Protein AF-A0A1C2AF29-F1 (afdb_monomer_lite)

Sequence (216 aa):
LGSLIGGKVSRSRSTFKSFAQPQQVFALALIVLSAKLSKADGQVSREELIAVKDKLKIPEHELDQVGKIFNKAKEESTGYEPYAKQIAQIYQGNINVLEEVINILFYIAEADGNISDQEFRMIQHVSQLFGLSDAQFNGIVEGRKSSDKLNPYVVLESKPDDNLTDIRKRYLKLSKEHHPDLLLSKGVPQEVIEESKKKMRAINSAWDQIQKLKSN

Structure (mmCIF, N/CA/C/O backbone):
data_AF-A0A1C2AF29-F1
#
_entry.id   AF-A0A1C2AF29-F1
#
loop_
_atom_site.group_PDB
_atom_site.id
_atom_site.type_symbol
_atom_site.label_atom_id
_atom_site.label_alt_id
_atom_site.label_comp_id
_atom_site.label_asym_id
_atom_site.label_entity_id
_atom_site.label_seq_id
_atom_site.pdbx_PDB_ins_code
_atom_site.Cartn_x
_atom_site.Cartn_y
_atom_site.Cartn_z
_atom_site.occupancy
_atom_site.B_iso_or_equiv
_atom_site.auth_seq_id
_atom_site.auth_comp_id
_atom_site.auth_asym_id
_atom_site.auth_atom_id
_atom_site.pdbx_PDB_model_num
ATOM 1 N N . LEU A 1 1 ? -34.492 -28.364 11.310 1.00 41.19 1 LEU A N 1
ATOM 2 C CA . LEU A 1 1 ? -33.020 -28.247 11.430 1.00 41.19 1 LEU A CA 1
ATOM 3 C C . LEU A 1 1 ? -32.492 -27.422 10.256 1.00 41.19 1 LEU A C 1
ATOM 5 O O . LEU A 1 1 ? -32.079 -27.985 9.255 1.00 41.19 1 LEU A O 1
ATOM 9 N N . GLY A 1 2 ? -32.593 -26.093 10.340 1.00 34.44 2 GLY A N 1
ATOM 10 C CA . GLY A 1 2 ? -32.225 -25.172 9.259 1.00 34.44 2 GLY A CA 1
ATOM 11 C C . GLY A 1 2 ? -31.458 -23.975 9.812 1.00 34.44 2 GLY A C 1
ATOM 12 O O . GLY A 1 2 ? -32.064 -23.044 10.320 1.00 34.44 2 GLY A O 1
ATOM 13 N N . SER A 1 3 ? -30.131 -24.103 9.770 1.00 37.50 3 SER A N 1
ATOM 14 C CA . SER A 1 3 ? -29.057 -23.101 9.862 1.00 37.50 3 SER A CA 1
ATOM 15 C C . SER A 1 3 ? -29.355 -21.714 10.466 1.00 37.50 3 SER A C 1
ATOM 17 O O . SER A 1 3 ? -29.934 -20.839 9.829 1.00 37.50 3 SER A O 1
ATOM 19 N N . LEU A 1 4 ? -28.788 -21.479 11.655 1.00 43.50 4 LEU A N 1
ATOM 20 C CA . LEU A 1 4 ? -28.610 -20.176 12.320 1.00 43.50 4 LEU A CA 1
ATOM 21 C C . LEU A 1 4 ? -27.264 -19.495 11.967 1.00 43.50 4 LEU A C 1
ATOM 23 O O . LEU A 1 4 ? -26.780 -18.631 12.699 1.00 43.50 4 LEU A O 1
ATOM 27 N N . ILE A 1 5 ? -26.626 -19.853 10.849 1.00 46.75 5 ILE A N 1
ATOM 28 C CA . ILE A 1 5 ? -25.291 -19.346 10.491 1.00 46.75 5 ILE A CA 1
ATOM 29 C C . ILE A 1 5 ? -25.425 -18.219 9.455 1.00 46.75 5 ILE A C 1
ATOM 31 O O . ILE A 1 5 ? -25.221 -18.419 8.265 1.00 46.75 5 ILE A O 1
ATOM 35 N N . GLY A 1 6 ? -25.805 -17.018 9.897 1.00 40.97 6 GLY A N 1
ATOM 36 C CA . GLY A 1 6 ? -25.896 -15.848 9.001 1.00 40.97 6 GLY A CA 1
ATOM 37 C C . GLY A 1 6 ? -25.777 -14.472 9.665 1.00 40.97 6 GLY A C 1
ATOM 38 O O . GLY A 1 6 ? -25.541 -13.475 8.987 1.00 40.97 6 GLY A O 1
ATOM 39 N N . GLY A 1 7 ? -25.886 -14.382 10.994 1.00 42.97 7 GLY A N 1
ATOM 40 C CA . GLY A 1 7 ? -26.063 -13.095 11.681 1.00 42.97 7 GLY A CA 1
ATOM 41 C C . GLY A 1 7 ? -24.838 -12.171 11.742 1.00 42.97 7 GLY A C 1
ATOM 42 O O . GLY A 1 7 ? -25.001 -10.973 11.960 1.00 42.97 7 GLY A O 1
ATOM 43 N N . LYS A 1 8 ? -23.612 -12.680 11.558 1.00 49.94 8 LYS A N 1
ATOM 44 C CA . LYS A 1 8 ? -22.392 -11.880 11.796 1.00 49.94 8 LYS A CA 1
ATOM 45 C C . LYS A 1 8 ? -21.901 -11.111 10.563 1.00 49.94 8 LYS A C 1
ATOM 47 O O . LYS A 1 8 ? -21.494 -9.962 10.697 1.00 49.94 8 LYS A O 1
ATOM 52 N N . VAL A 1 9 ? -22.025 -11.683 9.362 1.00 47.25 9 VAL A N 1
ATOM 53 C CA . VAL A 1 9 ? -21.575 -11.037 8.107 1.00 47.25 9 VAL A CA 1
ATOM 54 C C . VAL A 1 9 ? -22.487 -9.868 7.707 1.00 47.25 9 VAL A C 1
ATOM 56 O O . VAL A 1 9 ? -22.020 -8.852 7.199 1.00 47.25 9 VAL A O 1
ATOM 59 N N . SER A 1 10 ? -23.789 -9.947 7.999 1.00 52.75 10 SER A N 1
ATOM 60 C CA . SER A 1 10 ? -24.731 -8.859 7.689 1.00 52.75 10 SER A CA 1
ATOM 61 C C . SER A 1 10 ? -24.417 -7.557 8.433 1.00 52.75 10 SER A C 1
ATOM 63 O O . SER A 1 10 ? -24.688 -6.472 7.916 1.00 52.75 10 SER A O 1
ATOM 65 N N . ARG A 1 11 ? -23.809 -7.637 9.625 1.00 54.66 11 ARG A N 1
ATOM 66 C CA . ARG A 1 11 ? -23.520 -6.454 10.445 1.00 54.66 11 ARG A CA 1
ATOM 67 C C . ARG A 1 11 ? -22.352 -5.640 9.880 1.00 54.66 11 ARG A C 1
ATOM 69 O O . ARG A 1 11 ? -22.500 -4.423 9.775 1.00 54.66 11 ARG A O 1
ATOM 76 N N . SER A 1 12 ? -21.273 -6.290 9.418 1.00 55.97 12 SER A N 1
ATOM 77 C CA . SER A 1 12 ? -20.142 -5.610 8.751 1.00 55.97 12 SER A CA 1
ATOM 78 C C . SER A 1 12 ? -20.570 -4.957 7.434 1.00 55.97 12 SER A C 1
ATOM 80 O O . SER A 1 12 ? -20.161 -3.837 7.116 1.00 55.97 12 SER A O 1
ATOM 82 N N . ARG A 1 13 ? -21.480 -5.612 6.699 1.00 56.53 13 ARG A N 1
ATOM 83 C CA . ARG A 1 13 ? -22.064 -5.076 5.463 1.00 56.53 13 ARG A CA 1
ATOM 84 C C . ARG A 1 13 ? -22.889 -3.812 5.692 1.00 56.53 13 ARG A C 1
ATOM 86 O O . ARG A 1 13 ? -22.880 -2.929 4.839 1.00 56.53 13 ARG A O 1
ATOM 93 N N . SER A 1 14 ? -23.556 -3.698 6.843 1.00 57.69 14 SER A N 1
ATOM 94 C CA . SER A 1 14 ? -24.285 -2.478 7.214 1.00 57.69 14 SER A CA 1
ATOM 95 C C . SER A 1 14 ? -23.356 -1.318 7.589 1.00 57.69 14 SER A C 1
ATOM 97 O O . SER A 1 14 ? -23.652 -0.186 7.227 1.00 57.69 14 SER A O 1
ATOM 99 N N . THR A 1 15 ? -22.211 -1.593 8.233 1.00 61.06 15 THR A N 1
ATOM 100 C CA . THR A 1 15 ? -21.277 -0.549 8.688 1.00 61.06 15 THR A CA 1
ATOM 101 C C . THR A 1 15 ? -20.680 0.234 7.525 1.00 61.06 15 THR A C 1
ATOM 103 O O . THR A 1 15 ? -20.629 1.449 7.597 1.00 61.06 15 THR A O 1
ATOM 106 N N . PHE A 1 16 ? -20.293 -0.420 6.428 1.00 64.81 16 PHE A N 1
ATOM 107 C CA . PHE A 1 16 ? -19.776 0.294 5.252 1.00 64.81 16 PHE A CA 1
ATOM 108 C C . PHE A 1 16 ? -20.876 0.968 4.413 1.00 64.81 16 PHE A C 1
ATOM 110 O O . PHE A 1 16 ? -20.589 1.928 3.710 1.00 64.81 16 PHE A O 1
ATOM 117 N N . LYS A 1 17 ? -22.137 0.511 4.494 1.00 59.59 17 LYS A N 1
ATOM 118 C CA . LYS A 1 17 ? -23.265 1.101 3.746 1.00 59.59 17 LYS A CA 1
ATOM 119 C C . LYS A 1 17 ? -23.678 2.492 4.237 1.00 59.59 17 LYS A C 1
ATOM 121 O O . LYS A 1 17 ? -24.313 3.211 3.476 1.00 59.59 17 LYS A O 1
ATOM 126 N N . SER A 1 18 ? -23.364 2.862 5.481 1.00 58.31 18 SER A N 1
ATOM 127 C CA . SER A 1 18 ? -23.663 4.204 6.004 1.00 58.31 18 SER A CA 1
ATOM 128 C C . SER A 1 18 ? -22.686 5.277 5.520 1.00 58.31 18 SER A C 1
ATOM 130 O O . SER A 1 18 ? -22.958 6.459 5.704 1.00 58.31 18 SER A O 1
ATOM 132 N N . PHE A 1 19 ? -21.558 4.888 4.919 1.00 61.69 19 PHE A N 1
ATOM 133 C CA . PHE A 1 19 ? -20.578 5.823 4.376 1.00 61.69 19 PHE A CA 1
ATOM 134 C C . PHE A 1 19 ? -20.913 6.118 2.917 1.00 61.69 19 PHE A C 1
ATOM 136 O O . PHE A 1 19 ? -20.899 5.227 2.071 1.00 61.69 19 PHE A O 1
ATOM 143 N N . ALA A 1 20 ? -21.247 7.376 2.636 1.00 63.25 20 ALA A N 1
ATOM 144 C CA . ALA A 1 20 ? -21.641 7.815 1.300 1.00 63.25 20 ALA A CA 1
ATOM 145 C C . ALA A 1 20 ? -20.438 8.202 0.422 1.00 63.25 20 ALA A C 1
ATOM 147 O O . ALA A 1 20 ? -20.569 8.229 -0.799 1.00 63.25 20 ALA A O 1
ATOM 148 N N . GLN A 1 21 ? -19.280 8.502 1.029 1.00 79.50 21 GLN A N 1
ATOM 149 C CA . GLN A 1 21 ? -18.101 9.010 0.324 1.00 79.50 21 GLN A CA 1
ATOM 150 C C . GLN A 1 21 ? -16.978 7.959 0.236 1.00 79.50 21 GLN A C 1
ATOM 152 O O . GLN A 1 21 ? -16.637 7.355 1.259 1.00 79.50 21 GLN A O 1
ATOM 157 N N . PRO A 1 22 ? -16.342 7.771 -0.939 1.00 80.56 22 PRO A N 1
ATOM 158 C CA . PRO A 1 22 ? -15.224 6.839 -1.124 1.00 80.56 22 PRO A CA 1
ATOM 159 C C . PRO A 1 22 ? -14.077 7.019 -0.119 1.00 80.56 22 PRO A C 1
ATOM 161 O O . PRO A 1 22 ? -13.585 6.034 0.426 1.00 80.56 22 PRO A O 1
ATOM 164 N N . GLN A 1 23 ? -13.710 8.264 0.211 1.00 81.12 23 GLN A N 1
ATOM 165 C CA . GLN A 1 23 ? -12.642 8.553 1.178 1.00 81.12 23 GLN A CA 1
ATOM 166 C C . GLN A 1 23 ? -12.959 8.007 2.574 1.00 81.12 23 GLN A C 1
ATOM 168 O O . GLN A 1 23 ? -12.082 7.471 3.249 1.00 81.12 23 GLN A O 1
ATOM 173 N N . GLN A 1 24 ? -14.222 8.086 3.000 1.00 80.62 24 GLN A N 1
ATOM 174 C CA . GLN A 1 24 ? -14.635 7.568 4.304 1.00 80.62 24 GLN A CA 1
ATOM 175 C C . GLN A 1 24 ? -14.605 6.037 4.334 1.00 80.62 24 GLN A C 1
ATOM 177 O O . GLN A 1 24 ? -14.220 5.440 5.337 1.00 80.62 24 GLN A O 1
ATOM 182 N N . VAL A 1 25 ? -14.968 5.392 3.221 1.00 82.38 25 VAL A N 1
ATOM 183 C CA . VAL A 1 25 ? -14.871 3.934 3.084 1.00 82.38 25 VAL A CA 1
ATOM 184 C C . VAL A 1 25 ? -13.413 3.479 3.128 1.00 82.38 25 VAL A C 1
ATOM 186 O O . VAL A 1 25 ? -13.108 2.481 3.780 1.00 82.38 25 VAL A O 1
ATOM 189 N N . PHE A 1 26 ? -12.508 4.215 2.480 1.00 86.19 26 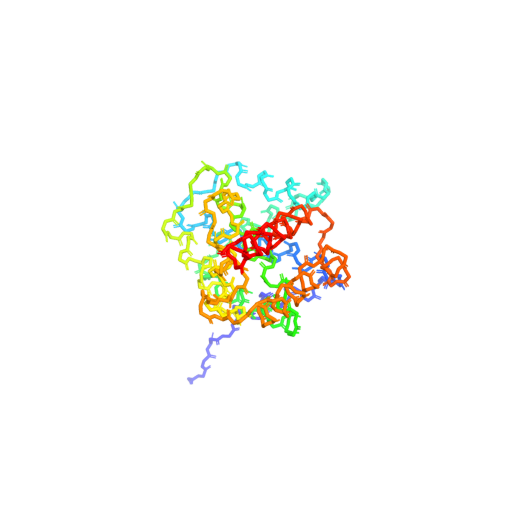PHE A N 1
ATOM 190 C CA . PHE A 1 26 ? -11.068 3.965 2.542 1.00 86.19 26 PHE A CA 1
ATOM 191 C C . PHE A 1 26 ? -10.525 4.112 3.969 1.00 86.19 26 PHE A C 1
ATOM 193 O O . PHE A 1 26 ? -9.873 3.202 4.481 1.00 86.19 26 PHE A O 1
ATOM 200 N N . ALA A 1 27 ? -10.840 5.222 4.641 1.00 83.19 27 ALA A N 1
ATOM 201 C CA . ALA A 1 27 ? -10.419 5.460 6.019 1.00 83.19 27 ALA A CA 1
ATOM 202 C C . ALA A 1 27 ? -10.938 4.363 6.960 1.00 83.19 27 ALA A C 1
ATOM 204 O O . ALA A 1 27 ? -10.173 3.804 7.744 1.00 83.19 27 ALA A O 1
ATOM 205 N N . LEU A 1 28 ? -12.214 3.978 6.835 1.00 82.94 28 LEU A N 1
ATOM 206 C CA . LEU A 1 28 ? -12.790 2.889 7.620 1.00 82.94 28 LEU A CA 1
ATOM 207 C C . LEU A 1 28 ? -12.092 1.549 7.347 1.00 82.94 28 LEU A C 1
ATOM 209 O O . LEU A 1 28 ? -11.824 0.799 8.287 1.00 82.94 28 LEU A O 1
ATOM 213 N N . ALA A 1 29 ? -11.809 1.241 6.078 1.00 86.38 29 ALA A N 1
ATOM 214 C CA . ALA A 1 29 ? -11.088 0.034 5.690 1.00 86.38 29 ALA A CA 1
ATOM 215 C C . ALA A 1 29 ? -9.734 -0.049 6.405 1.00 86.38 29 ALA A C 1
ATOM 217 O O . ALA A 1 29 ? -9.414 -1.081 6.996 1.00 86.38 29 ALA A O 1
ATOM 218 N N . LEU A 1 30 ? -8.992 1.060 6.423 1.00 87.38 30 LEU A N 1
ATOM 219 C CA . LEU A 1 30 ? -7.719 1.154 7.126 1.00 87.38 30 LEU A CA 1
ATOM 220 C C . LEU A 1 30 ? -7.868 1.028 8.634 1.00 87.38 30 LEU A C 1
ATOM 222 O O . LEU A 1 30 ? -7.154 0.227 9.227 1.00 87.38 30 LEU A O 1
ATOM 226 N N . ILE A 1 31 ? -8.806 1.744 9.255 1.00 84.19 31 ILE A N 1
ATOM 227 C CA . ILE A 1 31 ? -9.054 1.662 10.702 1.00 84.19 31 ILE A CA 1
ATOM 228 C C . ILE A 1 31 ? -9.317 0.210 11.117 1.00 84.19 31 ILE A C 1
ATOM 230 O O . ILE A 1 31 ? -8.707 -0.288 12.061 1.00 84.19 31 ILE A O 1
ATOM 234 N N . VAL A 1 32 ? -10.200 -0.488 10.398 1.00 87.38 32 VAL A N 1
ATOM 235 C CA . VAL A 1 32 ? -10.585 -1.864 10.734 1.00 87.38 32 VAL A CA 1
ATOM 236 C C . VAL A 1 32 ? -9.436 -2.843 10.510 1.00 87.38 32 VAL A C 1
ATOM 238 O O . VAL A 1 32 ? -9.175 -3.670 11.382 1.00 87.38 32 VAL A O 1
ATOM 241 N N . LEU A 1 33 ? -8.749 -2.778 9.367 1.00 90.75 33 LEU A N 1
ATOM 242 C CA . LEU A 1 33 ? -7.647 -3.699 9.080 1.00 90.75 33 LEU A CA 1
ATOM 243 C C . LEU A 1 33 ? -6.442 -3.449 9.992 1.00 90.75 33 LEU A C 1
ATOM 245 O O . LEU A 1 33 ? -5.856 -4.416 10.467 1.00 90.75 33 LEU A O 1
ATOM 249 N N . SER A 1 34 ? -6.145 -2.193 10.330 1.00 85.81 34 SER A N 1
ATOM 25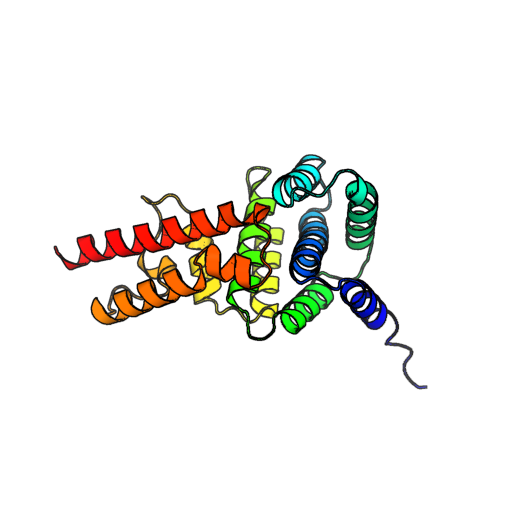0 C CA . SER A 1 34 ? -5.076 -1.839 11.278 1.00 85.81 34 SER A CA 1
ATOM 251 C C . SER A 1 34 ? -5.406 -2.293 12.704 1.00 85.81 34 SER A C 1
ATOM 253 O O . SER A 1 34 ? -4.544 -2.808 13.411 1.00 85.81 34 SER A O 1
ATOM 255 N N . ALA A 1 35 ? -6.675 -2.201 13.121 1.00 84.19 35 ALA A N 1
ATOM 256 C CA . ALA A 1 35 ? -7.123 -2.749 14.406 1.00 84.19 35 ALA A CA 1
ATOM 257 C C . ALA A 1 35 ? -6.978 -4.276 14.485 1.00 84.19 35 ALA A C 1
ATOM 259 O O . ALA A 1 35 ? -6.732 -4.835 15.552 1.00 84.19 35 ALA A O 1
ATOM 260 N N . LYS A 1 36 ? -7.164 -4.972 13.359 1.00 87.19 36 LYS A N 1
ATOM 261 C CA . LYS A 1 36 ? -6.954 -6.421 13.288 1.00 87.19 36 LYS A CA 1
ATOM 262 C C . LYS A 1 36 ? -5.471 -6.784 13.230 1.00 87.19 36 LYS A C 1
ATOM 264 O O . LYS A 1 36 ? -5.101 -7.782 13.839 1.00 87.19 36 LYS A O 1
ATOM 269 N N . LEU A 1 37 ? -4.660 -5.974 12.549 1.00 85.25 37 LEU A N 1
ATOM 270 C CA . LEU A 1 37 ? -3.211 -6.138 12.433 1.00 85.25 37 LEU A CA 1
ATOM 271 C C . LEU A 1 37 ? -2.548 -6.050 13.808 1.00 85.25 37 LEU A C 1
ATOM 273 O O . LEU A 1 37 ? -1.969 -7.024 14.266 1.00 85.25 37 LEU A O 1
ATOM 277 N N . SER A 1 38 ? -2.827 -4.975 14.540 1.00 76.56 38 SER A N 1
ATOM 278 C CA . SER A 1 38 ? -2.35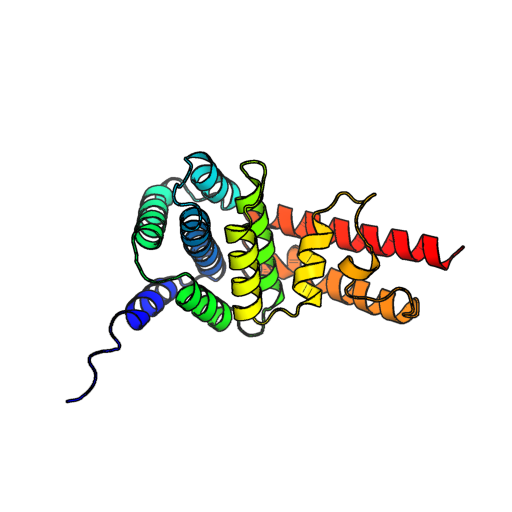6 -4.760 15.917 1.00 76.56 38 SER A CA 1
ATOM 279 C C . SER A 1 38 ? -2.887 -5.774 16.949 1.00 76.56 38 SER A C 1
ATOM 281 O O . SER A 1 38 ? -2.370 -5.899 18.057 1.00 76.56 38 SER A O 1
ATOM 283 N N . LYS A 1 39 ? -3.936 -6.548 16.627 1.00 74.81 39 LYS A N 1
ATOM 284 C CA . LYS A 1 39 ? -4.362 -7.684 17.465 1.00 74.81 39 LYS A CA 1
ATOM 285 C C . LYS A 1 39 ? -3.483 -8.918 17.256 1.00 74.81 39 LYS A C 1
ATOM 287 O O . LYS A 1 39 ? -3.400 -9.725 18.181 1.00 74.81 39 LYS A O 1
ATOM 292 N N . ALA A 1 40 ? -2.874 -9.092 16.081 1.00 68.06 40 ALA A N 1
ATOM 293 C CA . ALA A 1 40 ? -2.092 -10.284 15.750 1.00 68.06 40 ALA A CA 1
ATOM 294 C C . ALA A 1 40 ? -0.954 -10.528 16.758 1.00 68.06 40 ALA A C 1
ATOM 296 O O . ALA A 1 40 ? -0.698 -11.677 17.109 1.00 68.06 40 ALA A O 1
ATOM 297 N N . ASP A 1 41 ? -0.387 -9.456 17.316 1.00 62.41 41 ASP A N 1
ATOM 298 C CA . ASP A 1 41 ? 0.695 -9.520 18.306 1.00 62.41 41 ASP A CA 1
ATOM 299 C C . ASP A 1 41 ? 0.231 -9.334 19.766 1.00 62.41 41 ASP A C 1
ATOM 301 O O . ASP A 1 41 ? 1.020 -9.390 20.707 1.00 62.41 41 ASP A O 1
ATOM 305 N N . GLY A 1 42 ? -1.083 -9.211 19.993 1.00 56.25 42 GLY A N 1
ATOM 306 C CA . GLY A 1 42 ? -1.702 -9.319 21.318 1.00 56.25 42 GLY A CA 1
ATOM 307 C C . GLY A 1 42 ? -1.755 -8.036 22.157 1.00 56.25 42 GLY A C 1
ATOM 308 O O . GLY A 1 42 ? -2.450 -8.027 23.177 1.00 56.25 42 GLY A O 1
ATOM 309 N N . GLN A 1 43 ? -1.122 -6.936 21.740 1.00 52.53 43 GLN A N 1
ATOM 310 C CA . GLN A 1 43 ? -1.241 -5.619 22.381 1.00 52.53 43 GLN A CA 1
ATOM 311 C C . GLN A 1 43 ? -1.324 -4.513 21.325 1.00 52.53 43 GLN A C 1
ATOM 313 O O . GLN A 1 43 ? -0.628 -4.565 20.330 1.00 52.53 43 GLN A O 1
ATOM 318 N N . VAL A 1 44 ? -2.182 -3.515 21.568 1.00 55.06 44 VAL A N 1
ATOM 319 C CA . VAL A 1 44 ? -2.192 -2.280 20.764 1.00 55.06 44 VAL A CA 1
ATOM 320 C C . VAL A 1 44 ? -1.406 -1.266 21.561 1.00 55.06 44 VAL A C 1
ATOM 322 O O . VAL A 1 44 ? -1.804 -0.951 22.688 1.00 55.06 44 VAL A O 1
ATOM 325 N N . SER A 1 45 ? -0.323 -0.778 20.984 1.00 60.28 45 SER A N 1
ATOM 326 C CA . SER A 1 45 ? 0.416 0.351 21.522 1.00 60.28 45 SER A CA 1
ATOM 327 C C . SER A 1 45 ? -0.382 1.643 21.308 1.00 60.28 45 SER A C 1
ATOM 329 O O . SER A 1 45 ? -1.206 1.774 20.394 1.00 60.28 45 SER A O 1
ATOM 331 N N . ARG A 1 46 ? -0.169 2.637 22.170 1.00 64.69 46 ARG A N 1
ATOM 332 C CA . ARG A 1 46 ? -0.782 3.962 21.987 1.00 64.69 46 ARG A CA 1
ATOM 333 C C . ARG A 1 46 ? -0.262 4.610 20.696 1.00 64.69 46 ARG A C 1
ATOM 335 O O . ARG A 1 46 ? -0.967 5.394 20.065 1.00 64.69 46 ARG A O 1
ATOM 342 N N . GLU A 1 47 ? 0.953 4.245 20.321 1.00 66.50 47 GLU A N 1
ATOM 343 C CA . GLU A 1 47 ? 1.742 4.704 19.194 1.00 66.50 47 GLU A CA 1
ATOM 344 C C . GLU A 1 47 ? 1.123 4.282 17.853 1.00 66.50 47 GLU A C 1
ATOM 346 O O . GLU A 1 47 ? 0.970 5.133 16.981 1.00 66.50 47 GLU A O 1
ATOM 351 N N . GLU A 1 48 ? 0.650 3.040 17.704 1.00 66.25 48 GLU A N 1
ATOM 352 C CA . GLU A 1 48 ? -0.060 2.587 16.492 1.00 66.25 48 GLU A CA 1
ATOM 353 C C . GLU A 1 48 ? -1.386 3.329 16.290 1.00 66.25 48 GLU A C 1
ATOM 355 O O . GLU A 1 48 ? -1.733 3.724 15.175 1.00 66.25 48 GLU A O 1
ATOM 360 N N . LEU A 1 49 ? -2.134 3.566 17.373 1.00 67.94 49 LEU A N 1
ATOM 361 C CA . LEU A 1 49 ? -3.390 4.313 17.303 1.00 67.94 49 LEU A CA 1
ATOM 362 C C . LEU A 1 49 ? -3.142 5.782 16.933 1.00 67.94 49 LEU A C 1
ATOM 364 O O . LEU A 1 49 ? -3.892 6.358 16.142 1.00 67.94 49 LEU A O 1
ATOM 368 N N . ILE A 1 50 ? -2.074 6.379 17.470 1.00 69.81 50 ILE A N 1
ATOM 369 C CA . ILE A 1 50 ? -1.619 7.716 17.079 1.00 69.81 50 ILE A CA 1
ATOM 370 C C . ILE A 1 50 ? -1.172 7.717 15.613 1.00 69.81 50 ILE A C 1
ATOM 372 O O . ILE A 1 50 ? -1.573 8.616 14.884 1.00 69.81 50 ILE A O 1
ATOM 376 N N . ALA A 1 51 ? -0.447 6.701 15.144 1.00 71.00 51 ALA A N 1
ATOM 377 C CA . ALA A 1 51 ? -0.017 6.596 13.752 1.00 71.00 51 ALA A CA 1
ATOM 378 C C . ALA A 1 51 ? -1.211 6.517 12.789 1.00 71.00 51 ALA A C 1
ATOM 380 O O . ALA A 1 51 ? -1.254 7.255 11.804 1.00 71.00 51 ALA A O 1
ATOM 381 N N . VAL A 1 52 ? -2.224 5.697 13.097 1.00 72.56 52 VAL A N 1
ATOM 382 C CA . VAL A 1 52 ? -3.477 5.632 12.322 1.00 72.56 52 VAL A CA 1
ATOM 383 C C . VAL A 1 52 ? -4.176 6.993 12.318 1.00 72.56 52 VAL A C 1
ATOM 385 O O . VAL A 1 52 ? -4.589 7.472 11.260 1.00 72.56 52 VAL A O 1
ATOM 388 N N . LYS A 1 53 ? -4.284 7.638 13.485 1.00 73.19 53 LYS A N 1
ATOM 389 C CA . LYS A 1 53 ? -4.933 8.944 13.647 1.00 73.19 53 LYS A CA 1
ATOM 390 C C . LYS A 1 53 ? -4.229 10.043 12.849 1.00 73.19 53 LYS A C 1
ATOM 392 O O . LYS A 1 53 ? -4.879 10.765 12.094 1.00 73.19 53 LYS A O 1
ATOM 397 N N . ASP A 1 54 ? -2.919 10.165 13.022 1.00 72.00 54 ASP A N 1
ATOM 398 C CA . ASP A 1 54 ? -2.098 11.216 12.425 1.00 72.00 54 ASP A CA 1
ATOM 399 C C . ASP A 1 54 ? -2.007 11.028 10.909 1.00 72.00 54 ASP A C 1
ATOM 401 O O . ASP A 1 54 ? -2.088 11.999 10.153 1.00 72.00 54 ASP A O 1
ATOM 405 N N . LYS A 1 55 ? -1.921 9.775 10.442 1.00 72.06 55 LYS A N 1
ATOM 406 C CA . LYS A 1 55 ? -1.828 9.468 9.013 1.00 72.06 55 LYS A CA 1
ATOM 407 C C . LYS A 1 55 ? -3.147 9.645 8.272 1.00 72.06 55 LYS A C 1
ATOM 409 O O . LYS A 1 55 ? -3.124 10.040 7.114 1.00 72.06 55 LYS A O 1
ATOM 414 N N . LEU A 1 56 ? -4.282 9.381 8.918 1.00 68.94 56 LEU A N 1
ATOM 415 C CA . LEU A 1 56 ? -5.607 9.622 8.339 1.00 68.94 56 LEU A CA 1
ATOM 416 C C . LEU A 1 56 ? -6.114 11.056 8.572 1.00 68.94 56 LEU A C 1
ATOM 418 O O . LEU A 1 56 ? -7.205 11.373 8.109 1.00 68.94 56 LEU A O 1
ATOM 422 N N . LYS A 1 57 ? -5.352 11.894 9.300 1.00 73.06 57 LYS A N 1
ATOM 423 C CA . LYS A 1 57 ? -5.763 13.203 9.855 1.00 73.06 57 LYS A CA 1
ATOM 424 C C . LYS A 1 57 ? -7.230 13.225 10.268 1.00 73.06 57 LYS A C 1
ATOM 426 O O . LYS A 1 57 ? -8.008 14.080 9.845 1.00 73.06 57 LYS A O 1
ATOM 431 N N . ILE A 1 58 ? -7.596 12.248 11.087 1.00 70.88 58 ILE A N 1
ATOM 432 C CA . ILE A 1 58 ? -8.972 12.071 11.539 1.00 70.88 58 ILE A CA 1
ATOM 433 C C . ILE A 1 58 ? -9.385 13.345 12.284 1.00 70.88 58 ILE A C 1
ATOM 435 O O . ILE A 1 58 ? -8.694 13.720 13.238 1.00 70.88 58 ILE A O 1
ATOM 439 N N . PRO A 1 59 ? -10.466 14.029 11.867 1.00 70.31 59 PRO A N 1
ATOM 440 C CA . PRO A 1 59 ? -10.926 15.230 12.547 1.00 70.31 59 PRO A CA 1
ATOM 441 C C . PRO A 1 59 ? -11.168 14.960 14.034 1.00 70.31 59 PRO A C 1
ATOM 443 O O . PRO A 1 59 ? -11.681 13.899 14.389 1.00 70.31 59 PRO A O 1
ATOM 446 N N . GLU A 1 60 ? -10.865 15.926 14.908 1.00 72.81 60 GLU A N 1
ATOM 447 C CA . GLU A 1 60 ? -10.988 15.729 16.363 1.00 72.81 60 GLU A CA 1
ATOM 448 C C . GLU A 1 60 ? -12.385 15.252 16.788 1.00 72.81 60 GLU A C 1
ATOM 450 O O . GLU A 1 60 ? -12.517 14.394 17.658 1.00 72.81 60 GLU A O 1
ATOM 455 N N . HIS A 1 61 ? -13.429 15.741 16.115 1.00 75.31 61 HIS A N 1
ATOM 456 C CA . HIS A 1 61 ? -14.815 15.362 16.385 1.00 75.31 61 HIS A CA 1
ATOM 457 C C . HIS A 1 61 ? -15.168 13.919 15.973 1.00 75.31 61 HIS A C 1
ATOM 459 O O . HIS A 1 61 ? -16.171 13.385 16.442 1.00 75.31 61 HIS A O 1
ATOM 465 N N . GLU A 1 62 ? -14.366 13.271 15.121 1.00 71.06 62 GLU A N 1
ATOM 466 C CA . GLU A 1 62 ? -14.557 11.874 14.706 1.00 71.06 62 GLU A CA 1
ATOM 467 C C . GLU A 1 62 ? -13.746 10.883 15.558 1.00 71.06 62 GLU A C 1
ATOM 469 O O . GLU A 1 62 ? -13.999 9.676 15.502 1.00 71.06 62 GLU A O 1
ATOM 474 N N . LEU A 1 63 ? -12.804 11.363 16.382 1.00 69.50 63 LEU A N 1
ATOM 475 C CA . LEU A 1 63 ? -11.882 10.514 17.149 1.00 69.50 63 LEU A CA 1
ATOM 476 C C . LEU A 1 63 ? -12.602 9.511 18.050 1.00 69.50 63 LEU A C 1
ATOM 478 O O . LEU A 1 63 ? -12.242 8.334 18.067 1.00 69.50 63 LEU A O 1
ATOM 482 N N . ASP A 1 64 ? -13.654 9.943 18.741 1.00 73.38 64 ASP A N 1
ATOM 483 C CA . ASP A 1 64 ? -14.454 9.070 19.603 1.00 73.38 64 ASP A CA 1
ATOM 484 C C . ASP A 1 64 ? -15.132 7.945 18.814 1.00 73.38 64 ASP A C 1
ATOM 486 O O . ASP A 1 64 ? -15.217 6.802 19.273 1.00 73.38 64 ASP A O 1
ATOM 490 N N . GLN A 1 65 ? -15.633 8.253 17.616 1.00 73.12 65 GLN A N 1
ATOM 491 C CA . GLN A 1 65 ? -16.280 7.270 16.755 1.00 73.12 65 GLN A CA 1
ATOM 492 C C . GLN A 1 65 ? -15.258 6.279 16.198 1.00 73.12 65 GLN A C 1
ATOM 494 O O . GLN A 1 65 ? -15.495 5.068 16.238 1.00 73.12 65 GLN A O 1
ATOM 499 N N . VAL A 1 66 ? -14.116 6.771 15.719 1.00 73.00 66 VAL A N 1
ATOM 500 C CA . VAL A 1 66 ? -13.036 5.922 15.213 1.00 73.00 66 VAL A CA 1
ATOM 501 C C . VAL A 1 66 ? -12.479 5.031 16.315 1.00 73.00 66 VAL A C 1
ATOM 503 O O . VAL A 1 66 ? -12.356 3.827 16.101 1.00 73.00 66 VAL A O 1
ATOM 506 N N . GLY A 1 67 ? -12.236 5.574 17.509 1.00 71.94 67 GLY A N 1
ATOM 507 C CA . GLY A 1 67 ? -11.786 4.804 18.667 1.00 71.94 67 GLY A CA 1
ATOM 508 C C . GLY A 1 67 ? -12.757 3.677 19.022 1.00 71.94 67 GLY A C 1
ATOM 509 O O . GLY A 1 67 ? -12.339 2.540 19.238 1.00 71.94 67 GLY A O 1
ATOM 510 N N . LYS A 1 68 ? -14.072 3.939 18.986 1.00 77.94 68 LYS A N 1
ATOM 511 C CA . LYS A 1 68 ? -15.102 2.903 19.187 1.00 77.94 68 LYS A CA 1
ATOM 512 C C . LYS A 1 68 ? -15.062 1.821 18.106 1.00 77.94 68 LYS A C 1
ATOM 514 O O . LYS A 1 68 ? -15.169 0.641 18.436 1.00 77.94 68 LYS A O 1
ATOM 519 N N . ILE A 1 69 ? -14.922 2.196 16.832 1.00 78.12 69 ILE A N 1
ATOM 520 C CA . ILE A 1 69 ? -14.833 1.240 15.715 1.00 78.12 69 ILE A CA 1
ATOM 521 C C . ILE A 1 69 ? -13.574 0.381 15.845 1.00 78.12 69 ILE A C 1
ATOM 523 O O . ILE A 1 69 ? -13.655 -0.839 15.714 1.00 78.12 69 ILE A O 1
ATOM 527 N N . PHE A 1 70 ? -12.439 1.012 16.137 1.00 76.81 70 PHE A N 1
ATOM 528 C CA . PHE A 1 70 ? -11.147 0.362 16.300 1.00 76.81 70 PHE A CA 1
ATOM 529 C C . PHE A 1 70 ? -11.174 -0.640 17.461 1.00 76.81 70 PHE A C 1
ATOM 531 O O . PHE A 1 70 ? -10.896 -1.823 17.264 1.00 76.81 70 PHE A O 1
ATOM 538 N N . ASN A 1 71 ? -11.607 -0.207 18.651 1.00 77.31 71 ASN A N 1
ATOM 539 C CA . ASN A 1 71 ? -11.704 -1.071 19.833 1.00 77.31 71 ASN A CA 1
ATOM 540 C C . ASN A 1 71 ? -12.662 -2.239 19.601 1.00 77.31 71 ASN A C 1
ATOM 542 O O . ASN A 1 71 ? -12.329 -3.387 19.886 1.00 77.31 71 ASN A O 1
ATOM 546 N N . LYS A 1 72 ? -13.819 -1.976 18.990 1.00 80.81 72 LYS A N 1
ATOM 547 C CA . LYS A 1 72 ? -14.768 -3.031 18.640 1.00 80.81 72 LYS A CA 1
ATOM 548 C C . LYS A 1 72 ? -14.163 -4.032 17.654 1.00 80.81 72 LYS A C 1
ATOM 550 O O . LYS A 1 72 ? -14.288 -5.238 17.855 1.00 80.81 72 LYS A O 1
ATOM 555 N N . ALA A 1 73 ? -13.488 -3.556 16.608 1.00 80.88 73 ALA A N 1
ATOM 556 C CA . ALA A 1 73 ? -12.801 -4.426 15.660 1.00 80.88 73 ALA A CA 1
ATOM 557 C C . ALA A 1 73 ? -11.729 -5.275 16.363 1.00 80.88 73 ALA A C 1
ATOM 559 O O . ALA A 1 73 ? -11.623 -6.467 16.082 1.00 80.88 73 ALA A O 1
ATOM 560 N N . LYS A 1 74 ? -10.996 -4.719 17.327 1.00 77.31 74 LYS A N 1
ATOM 561 C CA . LYS A 1 74 ? -10.033 -5.470 18.139 1.00 77.31 74 LYS A CA 1
ATOM 562 C C . LYS A 1 74 ? -10.707 -6.535 19.014 1.00 77.31 74 LYS A C 1
ATOM 564 O O . LYS A 1 74 ? -10.246 -7.670 19.068 1.00 77.31 74 LYS A O 1
ATOM 569 N N . GLU A 1 75 ? -11.801 -6.218 19.693 1.00 77.81 75 GLU A N 1
ATOM 570 C CA . GLU A 1 75 ? -12.469 -7.147 20.618 1.00 77.81 75 GLU A CA 1
ATOM 571 C C . GLU A 1 75 ? -13.198 -8.288 19.899 1.00 77.81 75 GLU A C 1
ATOM 573 O O . GLU A 1 75 ? -13.289 -9.404 20.416 1.00 77.81 75 GLU A O 1
ATOM 578 N N . GLU A 1 76 ? -13.671 -8.052 18.675 1.00 79.94 76 GLU A N 1
ATOM 579 C CA . GLU A 1 76 ? -14.370 -9.071 17.904 1.00 79.94 76 GLU A CA 1
ATOM 580 C C . GLU A 1 76 ? -13.490 -10.307 17.634 1.00 79.94 76 GLU A C 1
ATOM 582 O O . GLU A 1 76 ? -12.338 -10.215 17.197 1.00 79.94 76 GLU A O 1
ATOM 587 N N . SER A 1 77 ? -14.068 -11.493 17.860 1.00 77.12 77 SER A N 1
ATOM 588 C CA . SER A 1 77 ? -13.443 -12.786 17.546 1.00 77.12 77 SER A CA 1
ATOM 589 C C . SER A 1 77 ? -13.429 -13.104 16.053 1.00 77.12 77 SER A C 1
ATOM 591 O O . SER A 1 77 ? -12.701 -13.991 15.620 1.00 77.12 77 SER A O 1
ATOM 593 N N . THR A 1 78 ? -14.223 -12.382 15.260 1.00 79.88 78 THR A N 1
ATOM 594 C CA . THR A 1 78 ? -14.155 -12.418 13.799 1.00 79.88 78 THR A CA 1
ATOM 595 C C . THR A 1 78 ? -12.736 -12.051 13.354 1.00 79.88 78 THR A C 1
ATOM 597 O O . THR A 1 78 ? -12.192 -11.061 13.840 1.00 79.88 78 THR A O 1
ATOM 600 N N . GLY A 1 79 ? -12.140 -12.808 12.434 1.00 85.44 79 GLY A N 1
ATOM 601 C CA . GLY A 1 79 ? -10.844 -12.460 11.842 1.00 85.44 79 GLY A CA 1
ATOM 602 C C . GLY A 1 79 ? -10.906 -11.214 10.944 1.00 85.44 79 GLY A C 1
ATOM 603 O O . GLY A 1 79 ? -11.925 -10.518 10.875 1.00 85.44 79 GLY A O 1
ATOM 604 N N . TYR A 1 80 ? -9.807 -10.906 10.258 1.00 90.38 80 TYR A N 1
ATOM 605 C CA . TYR A 1 80 ? -9.731 -9.787 9.307 1.00 90.38 80 TYR A CA 1
ATOM 606 C C . TYR A 1 80 ? -10.345 -10.120 7.939 1.00 90.38 80 TYR A C 1
ATOM 608 O O . TYR A 1 80 ? -10.727 -9.221 7.191 1.00 90.38 80 TYR A O 1
ATOM 616 N N . GLU A 1 81 ? -10.485 -11.402 7.609 1.00 93.12 81 GLU A N 1
ATOM 617 C CA . GLU A 1 81 ? -10.834 -11.893 6.277 1.00 93.12 81 GLU A CA 1
ATOM 618 C C . GLU A 1 81 ? -12.203 -11.407 5.785 1.00 93.12 81 GLU A C 1
ATOM 620 O O . GLU A 1 81 ? -12.298 -11.013 4.620 1.00 93.12 81 GLU A O 1
ATOM 625 N N . PRO A 1 82 ? -13.275 -11.382 6.606 1.00 90.12 82 PRO A N 1
ATOM 626 C CA . PRO A 1 82 ? -14.566 -10.868 6.154 1.00 90.12 82 PRO A CA 1
ATOM 627 C C . PRO A 1 82 ? -14.505 -9.385 5.780 1.00 90.12 82 PRO A C 1
ATOM 629 O O . PRO A 1 82 ? -15.138 -8.975 4.808 1.00 90.12 82 PRO A O 1
ATOM 632 N N . TYR A 1 83 ? -13.712 -8.598 6.512 1.00 89.00 83 TYR A N 1
ATOM 633 C CA . TYR A 1 83 ? -13.510 -7.183 6.215 1.00 89.00 83 TYR A CA 1
ATOM 634 C C . TYR A 1 83 ? -12.685 -7.007 4.947 1.00 89.00 83 TYR A C 1
ATOM 636 O O . TYR A 1 83 ? -13.109 -6.275 4.059 1.00 89.00 83 TYR A O 1
ATOM 644 N N . ALA A 1 84 ? -11.573 -7.734 4.813 1.00 93.56 84 ALA A N 1
ATOM 645 C CA . ALA A 1 84 ? -10.741 -7.688 3.615 1.00 93.56 84 ALA A CA 1
ATOM 646 C C . ALA A 1 84 ? -11.543 -8.051 2.351 1.00 93.56 84 ALA A C 1
ATOM 648 O O . ALA A 1 84 ? -11.528 -7.308 1.372 1.00 93.56 84 ALA A O 1
ATOM 649 N N . LYS A 1 85 ? -12.346 -9.122 2.394 1.00 93.50 85 LYS A N 1
ATOM 650 C CA . LYS A 1 85 ? -13.229 -9.513 1.279 1.00 93.50 85 LYS A CA 1
ATOM 651 C C . LYS A 1 85 ? -14.271 -8.445 0.954 1.00 93.50 85 LYS A C 1
ATOM 653 O O . LYS A 1 85 ? -14.575 -8.210 -0.212 1.00 93.50 85 LYS A O 1
ATOM 658 N N . GLN A 1 86 ? -14.833 -7.800 1.971 1.00 89.56 86 GLN A N 1
ATOM 659 C CA . GLN A 1 86 ? -15.803 -6.731 1.773 1.00 89.56 86 GLN A CA 1
ATOM 660 C C . GLN A 1 86 ? -15.160 -5.486 1.147 1.00 89.56 86 GLN A C 1
ATOM 662 O O . GLN A 1 86 ? -15.741 -4.893 0.243 1.00 89.56 86 GLN A O 1
ATOM 667 N N . ILE A 1 87 ? -13.958 -5.116 1.590 1.00 91.06 87 ILE A N 1
ATOM 668 C CA . ILE A 1 87 ? -13.181 -4.005 1.030 1.00 91.06 87 ILE A CA 1
ATOM 669 C C . ILE A 1 87 ? -12.824 -4.300 -0.434 1.00 91.06 87 ILE A C 1
ATOM 671 O O . ILE A 1 87 ? -13.057 -3.452 -1.294 1.00 91.06 87 ILE A O 1
ATOM 675 N N . ALA A 1 88 ? -12.375 -5.523 -0.738 1.00 93.44 88 ALA A N 1
ATOM 676 C CA . ALA A 1 88 ? -12.105 -5.973 -2.105 1.00 93.44 88 ALA A CA 1
ATOM 677 C C . ALA A 1 88 ? -13.335 -5.848 -3.017 1.00 93.44 88 ALA A C 1
ATOM 679 O O . ALA A 1 88 ? -13.222 -5.415 -4.160 1.00 93.44 88 ALA A O 1
ATOM 680 N N . GLN A 1 89 ? -14.522 -6.189 -2.505 1.00 91.19 89 GLN A N 1
ATOM 681 C CA . GLN A 1 89 ? -15.780 -6.039 -3.242 1.00 91.19 89 GLN A CA 1
ATOM 682 C C . GLN A 1 89 ? -16.141 -4.573 -3.495 1.00 91.19 89 GLN A C 1
ATOM 684 O O . GLN A 1 89 ? -16.621 -4.250 -4.577 1.00 91.19 89 GLN A O 1
ATOM 689 N N . ILE A 1 90 ? -15.930 -3.686 -2.519 1.00 89.06 90 ILE A N 1
ATOM 690 C CA . ILE A 1 90 ? -16.235 -2.257 -2.682 1.00 89.06 90 ILE A CA 1
ATOM 691 C C . ILE A 1 90 ? -15.318 -1.623 -3.734 1.00 89.06 90 ILE A C 1
ATOM 693 O O . ILE A 1 90 ? -15.785 -0.868 -4.583 1.00 89.06 90 ILE A O 1
ATOM 697 N N . TYR A 1 91 ? -14.030 -1.968 -3.713 1.00 89.88 91 TYR A N 1
ATOM 698 C CA . TYR A 1 91 ? -13.037 -1.465 -4.663 1.00 89.88 91 TYR A CA 1
ATOM 699 C C . TYR A 1 91 ? -12.816 -2.398 -5.855 1.00 89.88 91 TYR A C 1
ATOM 701 O O . TYR A 1 91 ? -11.754 -2.370 -6.480 1.00 89.88 91 TYR A O 1
ATOM 709 N N . GLN A 1 92 ? -13.809 -3.215 -6.209 1.00 89.12 92 GLN A N 1
ATOM 710 C CA . GLN A 1 92 ? -13.702 -4.109 -7.355 1.00 89.12 92 GLN A CA 1
ATOM 711 C C . GLN A 1 92 ? -13.367 -3.307 -8.626 1.00 89.12 92 GLN A C 1
ATOM 713 O O . GLN A 1 92 ? -14.010 -2.308 -8.941 1.00 89.12 92 GLN A O 1
ATOM 718 N N . GLY A 1 93 ? -12.321 -3.726 -9.345 1.00 88.38 93 GLY A N 1
ATOM 719 C CA . GLY A 1 93 ? -11.812 -3.017 -10.528 1.00 88.38 93 GLY A CA 1
ATOM 720 C C . GLY A 1 93 ? -10.896 -1.819 -10.229 1.00 88.38 93 GLY A C 1
ATOM 721 O O . GLY A 1 93 ? -10.341 -1.233 -11.155 1.00 88.38 93 GLY A O 1
ATOM 722 N N . ASN A 1 94 ? -10.676 -1.478 -8.958 1.00 91.56 94 ASN A N 1
ATOM 723 C CA . ASN A 1 94 ? -9.763 -0.423 -8.514 1.00 91.56 94 ASN A CA 1
ATOM 724 C C . ASN A 1 94 ? -8.599 -1.008 -7.707 1.00 91.56 94 ASN A C 1
ATOM 726 O O . ASN A 1 94 ? -8.360 -0.628 -6.563 1.00 91.56 94 ASN A O 1
ATOM 730 N N . ILE A 1 95 ? -7.858 -1.931 -8.330 1.00 93.06 95 ILE A N 1
ATOM 731 C CA . ILE A 1 95 ? -6.752 -2.655 -7.685 1.00 93.06 95 ILE A CA 1
ATOM 732 C C . ILE A 1 95 ? -5.685 -1.716 -7.113 1.00 93.06 95 ILE A C 1
ATOM 734 O O . ILE A 1 95 ? -5.165 -1.964 -6.036 1.00 93.06 95 ILE A O 1
ATOM 738 N N . ASN A 1 96 ? -5.439 -0.579 -7.764 1.00 92.25 96 ASN A N 1
ATOM 739 C CA . ASN A 1 96 ? -4.463 0.405 -7.311 1.00 92.25 96 ASN A CA 1
ATOM 740 C C . ASN A 1 96 ? -4.854 1.090 -5.985 1.00 92.25 96 ASN A C 1
ATOM 742 O O . ASN A 1 96 ? -3.978 1.495 -5.230 1.00 92.25 96 ASN A O 1
ATOM 746 N N . VAL A 1 97 ? -6.152 1.179 -5.664 1.00 93.12 97 VAL A N 1
ATOM 747 C CA . VAL A 1 97 ? -6.613 1.636 -4.339 1.00 93.12 97 VAL A CA 1
ATOM 748 C C . VAL A 1 97 ? -6.358 0.557 -3.286 1.00 93.12 97 VAL A C 1
ATOM 750 O O . VAL A 1 97 ? -5.935 0.866 -2.177 1.00 93.12 97 VAL A O 1
ATOM 753 N N . LEU A 1 98 ? -6.580 -0.713 -3.637 1.00 95.06 98 LEU A N 1
ATOM 754 C CA . LEU A 1 98 ? -6.314 -1.851 -2.755 1.00 95.06 98 LEU A CA 1
ATOM 755 C C . LEU A 1 98 ? -4.813 -2.022 -2.481 1.00 95.06 98 LEU A C 1
ATOM 757 O O . LEU A 1 98 ? -4.433 -2.281 -1.343 1.00 95.06 98 LEU A O 1
ATOM 761 N N . GLU A 1 99 ? -3.956 -1.806 -3.480 1.00 94.62 99 GLU A N 1
ATOM 762 C CA . GLU A 1 99 ? -2.502 -1.721 -3.299 1.00 94.62 99 GLU A CA 1
ATOM 763 C C . GLU A 1 99 ? -2.111 -0.611 -2.322 1.00 94.62 99 GLU A C 1
ATOM 765 O O . GLU A 1 99 ? -1.248 -0.818 -1.472 1.00 94.62 99 GLU A O 1
ATOM 770 N N . GLU A 1 100 ? -2.788 0.537 -2.375 1.00 93.19 100 GLU A N 1
ATOM 771 C CA . GLU A 1 100 ? -2.514 1.626 -1.440 1.00 93.19 100 GLU A CA 1
ATOM 772 C C . GLU A 1 100 ? -2.936 1.292 -0.005 1.00 93.19 100 GLU A C 1
ATOM 774 O O . GLU A 1 100 ? -2.232 1.643 0.942 1.00 93.19 100 GLU A O 1
ATOM 779 N N . VAL A 1 101 ? -4.020 0.532 0.179 1.00 93.62 101 VAL A N 1
ATOM 780 C CA . VAL A 1 101 ? -4.364 -0.019 1.499 1.00 93.62 101 VAL A CA 1
ATOM 781 C C . VAL A 1 101 ? -3.224 -0.898 2.024 1.00 93.62 101 VAL A C 1
ATOM 783 O O . VAL A 1 101 ? -2.829 -0.745 3.177 1.00 93.62 101 VAL A O 1
ATOM 786 N N . ILE A 1 102 ? -2.644 -1.769 1.190 1.00 95.44 102 ILE A N 1
ATOM 787 C CA . ILE A 1 102 ? -1.494 -2.607 1.575 1.00 95.44 102 ILE A CA 1
ATOM 788 C C . ILE A 1 102 ? -0.260 -1.756 1.909 1.00 95.44 102 ILE A C 1
ATOM 790 O O . ILE A 1 102 ? 0.389 -2.008 2.926 1.00 95.44 102 ILE A O 1
ATOM 794 N N . ASN A 1 103 ? 0.045 -0.725 1.110 1.00 92.31 103 ASN A N 1
ATOM 795 C CA . ASN A 1 103 ? 1.140 0.208 1.398 1.00 92.31 103 ASN A CA 1
ATOM 796 C C . ASN A 1 103 ? 0.989 0.818 2.795 1.00 92.31 103 ASN A C 1
ATOM 798 O O . ASN A 1 103 ? 1.953 0.843 3.559 1.00 92.31 103 ASN A O 1
ATOM 802 N N . ILE A 1 104 ? -0.211 1.273 3.145 1.00 90.38 104 ILE A N 1
ATOM 803 C CA . ILE A 1 104 ? -0.456 1.936 4.427 1.00 90.38 104 ILE A CA 1
ATOM 804 C C . ILE A 1 104 ? -0.448 0.936 5.588 1.00 90.38 104 ILE A C 1
ATOM 806 O O . ILE A 1 104 ? 0.067 1.272 6.649 1.00 90.38 104 ILE A O 1
ATOM 810 N N . LEU A 1 105 ? -0.937 -0.294 5.397 1.00 91.44 105 LEU A N 1
ATOM 811 C CA . LEU A 1 105 ? -0.834 -1.336 6.427 1.00 91.44 105 LEU A CA 1
ATOM 812 C C . LEU A 1 105 ? 0.623 -1.637 6.785 1.00 91.44 105 LEU A C 1
ATOM 814 O O . LEU A 1 105 ? 0.947 -1.697 7.965 1.00 91.44 105 LEU A O 1
ATOM 818 N N . PHE A 1 106 ? 1.509 -1.745 5.792 1.00 91.56 106 PHE A N 1
ATOM 819 C CA . PHE A 1 106 ? 2.940 -1.869 6.068 1.00 91.56 106 PHE A CA 1
ATOM 820 C C . PHE A 1 106 ? 3.507 -0.638 6.778 1.00 91.56 106 PHE A C 1
ATOM 822 O O . PHE A 1 106 ? 4.290 -0.788 7.701 1.00 91.56 106 PHE A O 1
ATOM 829 N N . TYR A 1 107 ? 3.106 0.574 6.384 1.00 87.50 107 TYR A N 1
ATOM 830 C CA . TYR A 1 107 ? 3.571 1.797 7.048 1.00 87.50 107 TYR A CA 1
ATOM 831 C C . TYR A 1 107 ? 3.185 1.824 8.534 1.00 87.50 107 TYR A C 1
ATOM 833 O O . TYR A 1 107 ? 3.960 2.293 9.361 1.00 87.50 107 TYR A O 1
ATOM 841 N N . ILE A 1 108 ? 1.994 1.322 8.867 1.00 84.25 108 ILE A N 1
ATOM 842 C CA . ILE A 1 108 ? 1.517 1.226 10.249 1.00 84.25 108 ILE A CA 1
ATOM 843 C C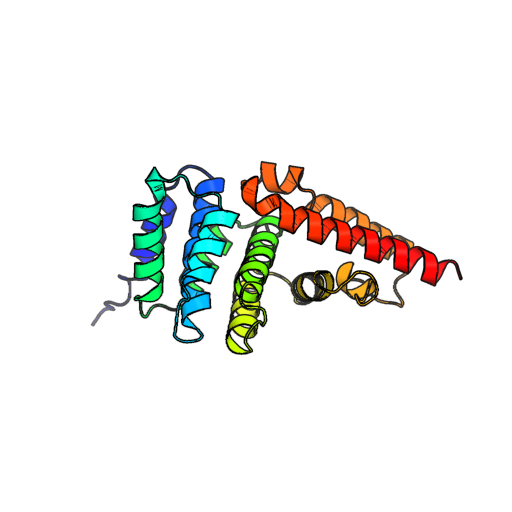 . ILE A 1 108 ? 2.285 0.141 11.012 1.00 84.25 108 ILE A C 1
ATOM 845 O O . ILE A 1 108 ? 2.737 0.417 12.115 1.00 84.25 108 ILE A O 1
ATOM 849 N N . ALA A 1 109 ? 2.491 -1.038 10.417 1.00 85.06 109 ALA A N 1
ATOM 850 C CA . ALA A 1 109 ? 3.275 -2.119 11.028 1.00 85.06 109 ALA A CA 1
ATOM 851 C C . ALA A 1 109 ? 4.765 -1.775 11.206 1.00 85.06 109 ALA A C 1
ATOM 853 O O . ALA A 1 109 ? 5.456 -2.364 12.017 1.00 85.06 109 ALA A O 1
ATOM 854 N N . GLU A 1 110 ? 5.297 -0.816 10.447 1.00 85.19 110 GLU A N 1
ATOM 855 C CA . GLU A 1 110 ? 6.670 -0.325 10.620 1.00 85.19 110 GLU A CA 1
ATOM 856 C C . GLU A 1 110 ? 6.798 0.736 11.725 1.00 85.19 110 GLU A C 1
ATOM 858 O O . GLU A 1 110 ? 7.914 1.164 12.028 1.00 85.19 110 GLU A O 1
ATOM 863 N N . ALA A 1 111 ? 5.686 1.216 12.297 1.00 79.69 111 ALA A N 1
ATOM 864 C CA . ALA A 1 111 ? 5.683 2.384 13.179 1.00 79.69 111 ALA A CA 1
ATOM 865 C C . ALA A 1 111 ? 6.458 2.166 14.490 1.00 79.69 111 ALA A C 1
ATOM 867 O O . ALA A 1 111 ? 7.006 3.126 15.035 1.00 79.69 111 ALA A O 1
ATOM 868 N N . ASP A 1 112 ? 6.536 0.927 14.976 1.00 71.62 112 ASP A N 1
ATOM 869 C CA . ASP A 1 112 ? 7.306 0.536 16.162 1.00 71.62 112 ASP A CA 1
ATOM 870 C C . ASP A 1 112 ? 8.746 0.076 15.835 1.00 71.62 112 ASP A C 1
ATOM 872 O O . ASP A 1 112 ? 9.539 -0.219 16.733 1.00 71.62 112 ASP A O 1
ATOM 876 N N . GLY A 1 113 ? 9.112 0.088 14.550 1.00 72.94 113 GLY A N 1
ATOM 877 C CA . GLY A 1 113 ? 10.457 -0.161 14.047 1.00 72.94 113 GLY A CA 1
ATOM 878 C C . GLY A 1 113 ? 10.708 -1.564 13.492 1.00 72.94 113 GLY A C 1
ATOM 879 O O . GLY A 1 113 ? 11.736 -1.727 12.835 1.00 72.94 113 GLY A O 1
ATOM 880 N N . ASN A 1 114 ? 9.822 -2.550 13.692 1.00 79.69 114 ASN A N 1
ATOM 881 C CA . ASN A 1 114 ? 9.960 -3.882 13.087 1.00 79.69 114 ASN A CA 1
ATOM 882 C C . ASN A 1 114 ? 8.599 -4.538 12.832 1.00 79.69 114 ASN A C 1
ATOM 884 O O . ASN A 1 114 ? 7.849 -4.775 13.764 1.00 79.69 114 ASN A O 1
ATOM 888 N N . ILE A 1 115 ? 8.368 -4.986 11.598 1.00 87.44 115 ILE A N 1
ATOM 889 C CA . ILE A 1 115 ? 7.186 -5.792 11.270 1.00 87.44 115 ILE A CA 1
ATOM 890 C C . ILE A 1 115 ? 7.379 -7.213 11.809 1.00 87.44 115 ILE A C 1
ATOM 892 O O . ILE A 1 115 ? 8.378 -7.870 11.488 1.00 87.44 115 ILE A O 1
ATOM 896 N N . SER A 1 116 ? 6.410 -7.720 12.566 1.00 88.69 116 SER A N 1
ATOM 897 C CA . SER A 1 116 ? 6.435 -9.101 13.033 1.00 88.69 116 SER A CA 1
ATOM 898 C C . SER A 1 116 ? 6.129 -10.097 11.908 1.00 88.69 116 SER A C 1
ATOM 900 O O . SER A 1 116 ? 5.444 -9.818 10.920 1.00 88.69 116 SER A O 1
ATOM 902 N N . ASP A 1 117 ? 6.581 -11.336 12.084 1.00 90.06 117 ASP A N 1
ATOM 903 C CA . ASP A 1 117 ? 6.244 -12.451 11.197 1.00 90.06 117 ASP A CA 1
ATOM 904 C C . ASP A 1 117 ? 4.723 -12.655 11.040 1.00 90.06 117 ASP A C 1
ATOM 906 O O . ASP A 1 117 ? 4.247 -13.125 10.001 1.00 90.06 117 ASP A O 1
ATOM 910 N N . GLN A 1 118 ? 3.944 -12.352 12.083 1.00 89.81 118 GLN A N 1
ATOM 911 C CA . GLN A 1 118 ? 2.488 -12.494 12.068 1.00 89.81 118 GLN A CA 1
ATOM 912 C C . GLN A 1 118 ? 1.831 -11.377 11.264 1.00 89.81 118 GLN A C 1
ATOM 914 O O . GLN A 1 118 ? 0.965 -11.662 10.432 1.00 89.81 118 GLN A O 1
ATOM 919 N N . GLU A 1 119 ? 2.275 -10.138 11.461 1.00 90.75 119 GLU A N 1
ATOM 920 C CA . GLU A 1 119 ? 1.811 -8.981 10.703 1.00 90.75 119 GLU A CA 1
ATOM 921 C C . GLU A 1 119 ? 2.124 -9.131 9.221 1.00 90.75 119 GLU A C 1
ATOM 923 O O . GLU A 1 119 ? 1.228 -8.990 8.388 1.00 90.75 119 GLU A O 1
ATOM 928 N N . PHE A 1 120 ? 3.357 -9.518 8.879 1.00 93.88 120 PHE A N 1
ATOM 929 C CA . PHE A 1 120 ? 3.748 -9.742 7.491 1.00 93.88 120 PHE A CA 1
ATOM 930 C C . PHE A 1 120 ? 2.845 -10.784 6.817 1.00 93.88 120 PHE A C 1
ATOM 932 O O . PHE A 1 120 ? 2.299 -10.541 5.736 1.00 93.88 120 PHE A O 1
ATOM 939 N N . ARG A 1 121 ? 2.616 -11.931 7.478 1.00 95.06 121 ARG A N 1
ATOM 940 C CA . ARG A 1 121 ? 1.711 -12.979 6.974 1.00 95.06 121 ARG A CA 1
ATOM 941 C C . ARG A 1 121 ? 0.275 -12.485 6.833 1.00 95.06 121 ARG A C 1
ATOM 943 O O . ARG A 1 121 ? -0.390 -12.835 5.858 1.00 95.06 121 ARG A O 1
ATOM 950 N N . MET A 1 122 ? -0.208 -11.678 7.777 1.00 94.56 122 MET A N 1
ATOM 951 C CA . MET A 1 122 ? -1.540 -11.090 7.696 1.00 94.56 122 MET A CA 1
ATOM 952 C C . MET A 1 122 ? -1.652 -10.126 6.509 1.00 94.56 122 MET A C 1
ATOM 954 O O . MET A 1 122 ? -2.590 -10.258 5.725 1.00 94.56 122 MET A O 1
ATOM 958 N N . ILE A 1 123 ? -0.708 -9.197 6.337 1.00 96.00 123 ILE A N 1
ATOM 959 C CA . ILE A 1 123 ? -0.715 -8.232 5.227 1.00 96.00 123 ILE A CA 1
ATOM 960 C C . ILE A 1 123 ? -0.643 -8.972 3.882 1.00 96.00 123 ILE A C 1
ATOM 962 O O . ILE A 1 123 ? -1.389 -8.640 2.958 1.00 96.00 123 ILE A O 1
ATOM 966 N N . GLN A 1 124 ? 0.176 -10.025 3.787 1.00 97.88 124 GLN A N 1
ATOM 967 C CA . GLN A 1 124 ? 0.238 -10.884 2.604 1.00 97.88 124 GLN A CA 1
ATOM 968 C C . GLN A 1 124 ? -1.089 -11.610 2.336 1.00 97.88 124 GLN A C 1
ATOM 970 O O . GLN A 1 124 ? -1.533 -11.702 1.197 1.00 97.88 124 GLN A O 1
ATOM 975 N N . HIS A 1 125 ? -1.775 -12.115 3.360 1.00 97.69 125 HIS A N 1
ATOM 976 C CA . HIS A 1 125 ? -3.076 -12.747 3.141 1.00 97.69 125 HIS A CA 1
ATOM 977 C C . HIS A 1 125 ? -4.148 -11.718 2.743 1.00 97.69 125 HIS A C 1
ATOM 979 O O . HIS A 1 125 ? -4.978 -11.986 1.875 1.00 97.69 125 HIS A O 1
ATOM 985 N N . VAL A 1 126 ? -4.117 -10.511 3.315 1.00 97.50 126 VAL A N 1
ATOM 986 C CA . VAL A 1 126 ? -5.012 -9.416 2.909 1.00 97.50 126 VAL A CA 1
ATOM 987 C C . VAL A 1 126 ? -4.782 -9.038 1.441 1.00 97.50 126 VAL A C 1
ATOM 989 O O . VAL A 1 126 ? -5.762 -8.867 0.716 1.00 97.50 126 VAL A O 1
ATOM 992 N N . SER A 1 127 ? -3.531 -8.978 0.970 1.00 97.94 127 SER A N 1
ATOM 993 C CA . SER A 1 127 ? -3.224 -8.681 -0.438 1.00 97.94 127 SER A CA 1
ATOM 994 C C . SER A 1 127 ? -3.800 -9.736 -1.391 1.00 97.94 127 SER A C 1
ATOM 996 O O . SER A 1 127 ? -4.409 -9.392 -2.406 1.00 97.94 127 SER A O 1
ATOM 998 N N . GLN A 1 128 ? -3.727 -11.014 -1.016 1.00 97.88 128 GLN A N 1
ATOM 999 C CA . GLN A 1 128 ? -4.346 -12.111 -1.764 1.00 97.88 128 GLN A CA 1
ATOM 1000 C C . GLN A 1 128 ? -5.877 -11.994 -1.793 1.00 97.88 128 GLN A C 1
ATOM 1002 O O . GLN A 1 128 ? -6.495 -12.179 -2.840 1.00 97.88 128 GLN A O 1
ATOM 1007 N N . LEU A 1 129 ? -6.507 -11.634 -0.668 1.00 97.38 129 LEU A N 1
ATOM 1008 C CA . LEU A 1 129 ? -7.958 -11.411 -0.597 1.00 97.38 129 LEU A CA 1
ATOM 1009 C C . LEU A 1 129 ? -8.419 -10.206 -1.429 1.00 97.38 129 LEU A C 1
ATOM 1011 O O . LEU A 1 129 ? -9.557 -10.187 -1.899 1.00 97.38 129 LEU A O 1
ATOM 1015 N N . PHE A 1 130 ? -7.545 -9.220 -1.618 1.00 97.00 130 PHE A N 1
ATOM 1016 C CA . PHE A 1 130 ? -7.748 -8.093 -2.526 1.00 97.00 130 PHE A CA 1
ATOM 1017 C C . PHE A 1 130 ? -7.538 -8.459 -4.002 1.00 97.00 130 PHE A C 1
ATOM 1019 O O . PHE A 1 130 ? -7.927 -7.686 -4.878 1.00 97.00 130 PHE A O 1
ATOM 1026 N N . GLY A 1 131 ? -6.972 -9.634 -4.288 1.00 96.94 131 GLY A N 1
ATOM 1027 C CA . GLY A 1 131 ? -6.687 -10.103 -5.641 1.00 96.94 131 GLY A CA 1
ATOM 1028 C C . GLY A 1 131 ? -5.389 -9.550 -6.230 1.00 96.94 131 GLY A C 1
ATOM 1029 O O . GLY A 1 131 ? -5.253 -9.527 -7.453 1.00 96.94 131 GLY A O 1
ATOM 1030 N N . LEU A 1 132 ? -4.453 -9.089 -5.393 1.00 97.00 132 LEU A N 1
ATOM 1031 C CA . LEU A 1 132 ? -3.115 -8.714 -5.848 1.00 97.00 132 LEU A CA 1
ATOM 1032 C C . LEU A 1 132 ? -2.348 -9.977 -6.251 1.00 97.00 132 LEU A C 1
ATOM 1034 O O . LEU A 1 132 ? -2.442 -11.020 -5.602 1.00 97.00 132 LEU A O 1
ATOM 1038 N N . SER A 1 133 ? -1.562 -9.865 -7.315 1.00 96.75 133 SER A N 1
ATOM 1039 C CA . SER A 1 133 ? -0.583 -10.883 -7.684 1.00 96.75 133 SER A CA 1
ATOM 1040 C C . SER A 1 133 ? 0.635 -10.845 -6.759 1.00 96.75 133 SER A C 1
ATOM 1042 O O . SER A 1 133 ? 0.961 -9.809 -6.171 1.00 96.75 133 SER A O 1
ATOM 1044 N N . ASP A 1 134 ? 1.374 -11.954 -6.702 1.00 96.44 134 ASP A N 1
ATOM 1045 C CA . ASP A 1 134 ? 2.639 -12.016 -5.961 1.00 96.44 134 ASP A CA 1
ATOM 1046 C C . ASP A 1 134 ? 3.650 -10.980 -6.471 1.00 96.44 134 ASP A C 1
ATOM 1048 O O . ASP A 1 134 ? 4.418 -10.427 -5.691 1.00 96.44 134 ASP A O 1
ATOM 1052 N N . ALA A 1 135 ? 3.637 -10.671 -7.773 1.00 96.06 135 ALA A N 1
ATOM 1053 C CA . ALA A 1 135 ? 4.498 -9.642 -8.353 1.00 96.06 135 ALA A CA 1
ATOM 1054 C C . ALA A 1 135 ? 4.186 -8.251 -7.781 1.00 96.06 135 ALA A C 1
ATOM 1056 O O . ALA A 1 135 ? 5.109 -7.558 -7.358 1.00 96.06 135 ALA A O 1
ATOM 1057 N N . GLN A 1 136 ? 2.904 -7.884 -7.691 1.00 96.62 136 GLN A N 1
ATOM 1058 C CA . GLN A 1 136 ? 2.472 -6.613 -7.096 1.00 96.62 136 GLN A CA 1
ATOM 1059 C C . GLN A 1 136 ? 2.851 -6.538 -5.614 1.00 96.62 136 GLN A C 1
ATOM 1061 O O . GLN A 1 136 ? 3.452 -5.559 -5.171 1.00 96.62 136 GLN A O 1
ATOM 1066 N N . PHE A 1 137 ? 2.565 -7.596 -4.844 1.00 97.62 137 PHE A N 1
ATOM 1067 C CA . PHE A 1 137 ? 2.915 -7.643 -3.423 1.00 97.62 137 PHE A CA 1
ATOM 1068 C C . PHE A 1 137 ? 4.431 -7.542 -3.200 1.00 97.62 137 PHE A C 1
ATOM 1070 O O . PHE A 1 137 ? 4.888 -6.710 -2.416 1.00 97.62 137 PHE A O 1
ATOM 1077 N N . ASN A 1 138 ? 5.227 -8.316 -3.941 1.00 97.00 138 ASN A N 1
ATOM 1078 C CA . ASN A 1 138 ? 6.685 -8.257 -3.857 1.00 97.00 138 ASN A CA 1
ATOM 1079 C C . ASN A 1 138 ? 7.228 -6.899 -4.314 1.00 97.00 138 ASN A C 1
ATOM 1081 O O . ASN A 1 138 ? 8.165 -6.389 -3.711 1.00 97.00 138 ASN A O 1
ATOM 1085 N N . GLY A 1 139 ? 6.624 -6.271 -5.325 1.00 96.25 139 GLY A N 1
ATOM 1086 C CA . GLY A 1 139 ? 6.974 -4.918 -5.752 1.00 96.25 139 GLY A CA 1
ATOM 1087 C C . GLY A 1 139 ? 6.653 -3.853 -4.697 1.00 96.25 139 GLY A C 1
ATOM 1088 O O . GLY A 1 139 ? 7.335 -2.826 -4.632 1.00 96.25 139 GLY A O 1
ATOM 1089 N N . ILE A 1 140 ? 5.623 -4.056 -3.866 1.00 95.12 140 ILE A N 1
ATOM 1090 C CA . ILE A 1 140 ? 5.359 -3.227 -2.678 1.00 95.12 140 ILE A CA 1
ATOM 1091 C C . ILE A 1 140 ? 6.470 -3.435 -1.651 1.00 95.12 140 ILE A C 1
ATOM 1093 O O . ILE A 1 140 ? 7.121 -2.460 -1.290 1.00 95.12 140 ILE A O 1
ATOM 1097 N N . VAL A 1 141 ? 6.733 -4.678 -1.240 1.00 95.88 141 VAL A N 1
ATOM 1098 C CA . VAL A 1 141 ? 7.763 -5.007 -0.237 1.00 95.88 141 VAL A CA 1
ATOM 1099 C C . VAL A 1 141 ? 9.143 -4.497 -0.665 1.00 95.88 141 VAL A C 1
ATOM 1101 O O . VAL A 1 141 ? 9.842 -3.852 0.114 1.00 95.88 141 VAL A O 1
ATOM 1104 N N . GLU A 1 142 ? 9.527 -4.720 -1.920 1.00 96.12 142 GLU A N 1
ATOM 1105 C CA . GLU A 1 142 ? 10.825 -4.300 -2.445 1.00 96.12 142 GLU A CA 1
ATOM 1106 C C . GLU A 1 142 ? 10.955 -2.776 -2.521 1.00 96.12 142 GLU A C 1
ATOM 1108 O O . GLU A 1 142 ? 12.008 -2.226 -2.201 1.00 96.12 142 GLU A O 1
ATOM 1113 N N . GLY A 1 143 ? 9.874 -2.080 -2.891 1.00 93.56 143 GLY A N 1
ATOM 1114 C CA . GLY A 1 143 ? 9.844 -0.620 -2.999 1.00 93.56 143 GLY A CA 1
ATOM 1115 C C . GLY A 1 143 ? 10.006 0.118 -1.666 1.00 93.56 143 GLY A C 1
ATOM 1116 O O . GLY A 1 143 ? 10.177 1.336 -1.672 1.00 93.56 143 GLY A O 1
ATOM 1117 N N . ARG A 1 144 ? 9.962 -0.599 -0.537 1.00 91.00 144 ARG A N 1
ATOM 1118 C CA . ARG A 1 144 ? 10.191 -0.058 0.813 1.00 91.00 144 ARG A CA 1
ATOM 1119 C C . ARG A 1 144 ? 11.666 0.011 1.191 1.00 91.00 144 ARG A C 1
ATOM 1121 O O . ARG A 1 144 ? 12.027 0.751 2.104 1.00 91.00 144 ARG A O 1
ATOM 1128 N N . LYS A 1 145 ? 12.528 -0.734 0.495 1.00 91.31 145 LYS A N 1
ATOM 1129 C CA . LYS A 1 145 ? 13.979 -0.658 0.688 1.00 91.31 145 LYS A CA 1
ATOM 1130 C C . LYS A 1 145 ? 14.505 0.697 0.221 1.00 91.31 145 LYS A C 1
ATOM 1132 O O . LYS A 1 145 ? 13.909 1.368 -0.622 1.00 91.31 145 LYS A O 1
ATOM 1137 N N . SER A 1 146 ? 15.660 1.091 0.750 1.00 88.50 146 SER A N 1
ATOM 1138 C CA . SER A 1 146 ? 16.364 2.271 0.257 1.00 88.50 146 SER A CA 1
ATOM 1139 C C . SER A 1 146 ? 16.734 2.099 -1.220 1.00 88.50 146 SER A C 1
ATOM 1141 O O . SER A 1 146 ? 16.928 0.981 -1.705 1.00 88.50 146 SER A O 1
ATOM 1143 N N . SER A 1 147 ? 16.812 3.209 -1.955 1.00 84.88 147 SER A N 1
ATOM 1144 C CA . SER A 1 147 ? 17.018 3.192 -3.408 1.00 84.88 147 SER A CA 1
ATOM 1145 C C . SER A 1 147 ? 18.307 2.487 -3.832 1.00 84.88 147 SER A C 1
ATOM 1147 O O . SER A 1 147 ? 18.344 1.891 -4.898 1.00 84.88 147 SER A O 1
ATOM 1149 N N . ASP A 1 148 ? 19.342 2.496 -2.998 1.00 87.44 148 ASP A N 1
ATOM 1150 C CA . ASP A 1 148 ? 20.607 1.785 -3.210 1.00 87.44 148 ASP A CA 1
ATOM 1151 C C . ASP A 1 148 ? 20.518 0.261 -3.001 1.00 87.44 148 ASP A C 1
ATOM 1153 O O . ASP A 1 148 ? 21.407 -0.463 -3.442 1.00 87.44 148 ASP A O 1
ATOM 1157 N N . LYS A 1 149 ? 19.466 -0.233 -2.335 1.00 91.94 149 LYS A N 1
ATOM 1158 C CA . LYS A 1 149 ? 19.314 -1.647 -1.946 1.00 91.94 149 LYS A CA 1
ATOM 1159 C C . LYS A 1 149 ? 18.143 -2.360 -2.612 1.00 91.94 149 LYS A C 1
ATOM 1161 O O . LYS A 1 149 ? 18.060 -3.584 -2.510 1.00 91.94 149 LYS A O 1
ATOM 1166 N N . LEU A 1 150 ? 17.219 -1.622 -3.224 1.00 93.56 150 LEU A N 1
ATOM 1167 C CA . LEU A 1 150 ? 16.081 -2.223 -3.911 1.00 93.56 150 LEU A CA 1
ATOM 1168 C C . LEU A 1 150 ? 16.534 -2.994 -5.155 1.00 93.56 150 LEU A C 1
ATOM 1170 O O . LEU A 1 150 ? 17.468 -2.600 -5.851 1.00 93.56 150 LEU A O 1
ATOM 1174 N N . ASN A 1 151 ? 15.844 -4.086 -5.459 1.00 96.75 151 ASN A N 1
ATOM 1175 C CA . ASN A 1 151 ? 15.936 -4.763 -6.739 1.00 96.75 151 ASN A CA 1
ATOM 1176 C C . ASN A 1 151 ? 15.004 -4.061 -7.743 1.00 96.75 151 ASN A C 1
ATOM 1178 O O . ASN A 1 151 ? 13.777 -4.172 -7.626 1.00 96.75 151 ASN A O 1
ATOM 1182 N N . PRO A 1 152 ? 15.547 -3.372 -8.761 1.00 97.00 152 PRO A N 1
ATOM 1183 C CA . PRO A 1 152 ? 14.730 -2.564 -9.653 1.00 97.00 152 PRO A CA 1
ATOM 1184 C C . PRO A 1 152 ? 13.805 -3.411 -10.537 1.00 97.00 152 PRO A C 1
ATOM 1186 O O . PRO A 1 152 ? 12.728 -2.955 -10.921 1.00 97.00 152 PRO A O 1
ATOM 1189 N N . TYR A 1 153 ? 14.175 -4.664 -10.823 1.00 97.69 153 TYR A N 1
ATOM 1190 C CA . TYR A 1 153 ? 13.345 -5.556 -11.627 1.00 97.69 153 TYR A CA 1
ATOM 1191 C C . TYR A 1 153 ? 12.078 -5.951 -10.877 1.00 97.69 153 TYR A C 1
ATOM 1193 O O . TYR A 1 153 ? 10.997 -5.881 -11.454 1.00 97.69 153 TYR A O 1
ATOM 1201 N N . VAL A 1 154 ? 12.193 -6.262 -9.583 1.00 97.81 154 VAL A N 1
ATOM 1202 C CA . VAL A 1 154 ? 11.047 -6.606 -8.728 1.00 97.81 154 VAL A CA 1
ATOM 1203 C C . VAL A 1 154 ? 10.122 -5.402 -8.540 1.00 97.81 154 VAL A C 1
ATOM 1205 O O . VAL A 1 154 ? 8.910 -5.551 -8.662 1.00 97.81 154 VAL A O 1
ATOM 1208 N N . VAL A 1 155 ? 10.671 -4.198 -8.328 1.00 97.06 155 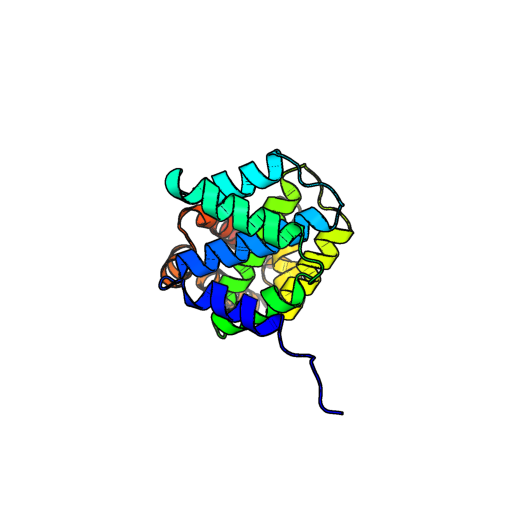VAL A N 1
ATOM 1209 C CA . VAL A 1 155 ? 9.868 -2.963 -8.211 1.00 97.06 155 VAL A CA 1
ATOM 1210 C C . VAL A 1 155 ? 9.067 -2.671 -9.483 1.00 97.06 155 VAL A C 1
ATOM 1212 O O . VAL A 1 155 ? 7.926 -2.225 -9.386 1.00 97.06 155 VAL A O 1
ATOM 1215 N N . LEU A 1 156 ? 9.635 -2.934 -10.666 1.00 97.12 156 LEU A N 1
ATOM 1216 C CA . LEU A 1 156 ? 8.941 -2.779 -11.952 1.00 97.12 156 LEU A CA 1
ATOM 1217 C C . LEU A 1 156 ? 8.181 -4.036 -12.402 1.00 97.12 156 LEU A C 1
ATOM 1219 O O . LEU A 1 156 ? 7.758 -4.113 -13.558 1.00 97.12 156 LEU A O 1
ATOM 1223 N N . GLU A 1 157 ? 8.029 -5.028 -11.520 1.00 96.56 157 GLU A N 1
ATOM 1224 C CA . GLU A 1 157 ? 7.357 -6.306 -11.786 1.00 96.56 157 GLU A CA 1
ATOM 1225 C C . GLU A 1 157 ? 7.916 -7.050 -13.016 1.00 96.56 157 GLU A C 1
ATOM 1227 O O . GLU A 1 157 ? 7.213 -7.797 -13.695 1.00 96.56 157 GLU A O 1
ATOM 1232 N N . SER A 1 158 ? 9.187 -6.824 -13.327 1.00 96.69 158 SER A N 1
ATOM 1233 C CA . SER A 1 158 ? 9.897 -7.271 -14.527 1.00 96.69 158 SER A CA 1
ATOM 1234 C C . SER A 1 158 ? 11.004 -8.271 -14.194 1.00 96.69 158 SER A C 1
ATOM 1236 O O . SER A 1 158 ? 11.272 -8.559 -13.024 1.00 96.69 158 SER A O 1
ATOM 1238 N N . LYS A 1 159 ? 11.661 -8.804 -15.226 1.00 95.31 159 LYS A N 1
ATOM 1239 C CA . LYS A 1 159 ? 12.803 -9.712 -15.085 1.00 95.31 159 LYS A CA 1
ATOM 1240 C C . LYS A 1 159 ? 14.086 -9.131 -15.697 1.00 95.31 159 LYS A C 1
ATOM 1242 O O . LYS A 1 159 ? 14.005 -8.323 -16.622 1.00 95.31 159 LYS A O 1
ATOM 1247 N N . PRO A 1 160 ? 15.279 -9.554 -15.234 1.00 94.19 160 PRO A N 1
ATOM 1248 C CA . PRO A 1 160 ? 16.554 -9.096 -15.797 1.00 94.19 160 PRO A CA 1
ATOM 1249 C C . PRO A 1 160 ? 16.726 -9.356 -17.300 1.00 94.19 160 PRO A C 1
ATOM 1251 O O . PRO A 1 160 ? 17.344 -8.550 -18.003 1.00 94.19 160 PRO A O 1
ATOM 1254 N N . ASP A 1 161 ? 16.167 -10.462 -17.790 1.00 94.44 161 ASP A N 1
ATOM 1255 C CA . ASP A 1 161 ? 16.187 -10.898 -19.187 1.00 94.44 161 ASP A CA 1
ATOM 1256 C C . ASP A 1 161 ? 15.127 -10.210 -20.065 1.00 94.44 161 ASP A C 1
ATOM 1258 O O . ASP A 1 161 ? 15.227 -10.278 -21.291 1.00 94.44 161 ASP A O 1
ATOM 1262 N N . ASP A 1 162 ? 14.169 -9.477 -19.480 1.00 95.12 162 ASP A N 1
ATOM 1263 C CA . ASP A 1 162 ? 13.214 -8.677 -20.250 1.00 95.12 162 ASP A CA 1
ATOM 1264 C C . ASP A 1 162 ? 13.956 -7.606 -21.079 1.00 95.12 162 ASP A C 1
ATOM 1266 O O . ASP A 1 162 ? 14.951 -6.993 -20.654 1.00 95.12 162 ASP A O 1
ATOM 1270 N N . ASN A 1 163 ? 13.456 -7.336 -22.287 1.00 94.06 163 ASN A N 1
ATOM 1271 C CA . ASN A 1 163 ? 13.996 -6.260 -23.114 1.00 94.06 163 ASN A CA 1
ATOM 1272 C C . ASN A 1 163 ? 13.619 -4.881 -22.538 1.00 94.06 163 ASN A C 1
ATOM 1274 O O . ASN A 1 163 ? 12.591 -4.706 -21.880 1.00 94.06 163 ASN A O 1
ATOM 1278 N N . LEU A 1 164 ? 14.450 -3.870 -22.813 1.00 94.62 164 LEU A N 1
ATOM 1279 C CA . LEU A 1 164 ? 14.274 -2.527 -22.248 1.00 94.62 164 LEU A CA 1
ATOM 1280 C C . LEU A 1 164 ? 12.927 -1.887 -22.634 1.00 94.62 164 LEU A C 1
ATOM 1282 O O . LEU A 1 164 ? 12.354 -1.134 -21.847 1.00 94.62 164 LEU A O 1
ATOM 1286 N N . THR A 1 165 ? 12.399 -2.199 -23.819 1.00 95.56 165 THR A N 1
ATOM 1287 C CA . THR A 1 165 ? 11.113 -1.675 -24.297 1.00 95.56 165 THR A CA 1
ATOM 1288 C C . THR A 1 165 ? 9.943 -2.195 -23.461 1.00 95.56 165 THR A C 1
ATOM 1290 O O . THR A 1 165 ? 9.054 -1.417 -23.112 1.00 95.56 165 THR A O 1
ATOM 1293 N N . ASP A 1 166 ? 9.940 -3.474 -23.095 1.00 96.00 166 ASP A N 1
ATOM 1294 C CA . ASP A 1 166 ? 8.883 -4.066 -22.273 1.00 96.00 166 ASP A CA 1
ATOM 1295 C C . ASP A 1 166 ? 8.980 -3.618 -20.812 1.00 96.00 166 ASP A C 1
ATOM 1297 O O . ASP A 1 166 ? 7.957 -3.284 -20.208 1.00 96.00 166 ASP A O 1
ATOM 1301 N N . ILE A 1 167 ? 10.196 -3.469 -20.277 1.00 96.94 167 ILE A N 1
ATOM 1302 C CA . ILE A 1 167 ? 10.403 -2.857 -18.956 1.00 96.94 167 ILE A CA 1
ATOM 1303 C C . ILE A 1 167 ? 9.887 -1.410 -18.951 1.00 96.94 167 ILE A C 1
ATOM 1305 O O . ILE A 1 167 ? 9.185 -1.007 -18.024 1.00 96.94 167 ILE A O 1
ATOM 1309 N N . ARG A 1 168 ? 10.144 -0.634 -20.013 1.00 97.00 168 ARG A N 1
ATOM 1310 C CA . ARG A 1 168 ? 9.633 0.740 -20.133 1.00 97.00 168 ARG A CA 1
ATOM 1311 C C . ARG A 1 168 ? 8.106 0.790 -20.137 1.00 97.00 168 ARG A C 1
ATOM 1313 O O . ARG A 1 168 ? 7.528 1.684 -19.523 1.00 97.00 168 ARG A O 1
ATOM 1320 N N . LYS A 1 169 ? 7.437 -0.151 -20.813 1.00 97.56 169 LYS A N 1
ATOM 1321 C CA . LYS A 1 169 ? 5.966 -0.244 -20.791 1.00 97.56 169 LYS A CA 1
ATOM 1322 C C . LYS A 1 169 ? 5.450 -0.495 -19.373 1.00 97.56 169 LYS A C 1
ATOM 1324 O O . LYS A 1 169 ? 4.482 0.148 -18.975 1.00 97.56 169 LYS A O 1
ATOM 1329 N N . ARG A 1 170 ? 6.102 -1.385 -18.613 1.00 96.69 170 ARG A N 1
ATOM 1330 C CA . ARG A 1 170 ? 5.760 -1.648 -17.203 1.00 96.69 170 ARG A CA 1
ATOM 1331 C C . ARG A 1 170 ? 5.964 -0.411 -16.337 1.00 96.69 170 ARG A C 1
ATOM 1333 O O . ARG A 1 170 ? 5.040 -0.036 -15.629 1.00 96.69 170 ARG A O 1
ATOM 1340 N N . TYR A 1 171 ? 7.104 0.267 -16.474 1.00 97.69 171 TYR A N 1
ATOM 1341 C CA . TYR A 1 171 ? 7.365 1.546 -15.811 1.00 97.69 171 TYR A CA 1
ATOM 1342 C C . TYR A 1 171 ? 6.230 2.551 -16.058 1.00 97.69 171 TYR A C 1
ATOM 1344 O O . TYR A 1 171 ? 5.606 3.008 -15.108 1.00 97.69 171 TYR A O 1
ATOM 1352 N N . LEU A 1 172 ? 5.882 2.823 -17.321 1.00 97.69 172 LEU A N 1
ATOM 1353 C CA . LEU A 1 172 ? 4.821 3.781 -17.657 1.00 97.69 172 LEU A CA 1
ATOM 1354 C C . LEU A 1 172 ? 3.451 3.372 -17.102 1.00 97.69 172 LEU A C 1
ATOM 1356 O O . LEU A 1 172 ? 2.683 4.228 -16.659 1.00 97.69 172 LEU A O 1
ATOM 1360 N N . LYS A 1 173 ? 3.139 2.072 -17.135 1.00 96.00 173 LYS A N 1
ATOM 1361 C CA . LYS A 1 173 ? 1.904 1.527 -16.570 1.00 96.00 173 LYS A CA 1
ATOM 1362 C C . LYS A 1 173 ? 1.850 1.776 -15.058 1.00 96.00 173 LYS A C 1
ATOM 1364 O O . LYS A 1 173 ? 0.903 2.407 -14.596 1.00 96.00 173 LYS A O 1
ATOM 1369 N N . LEU A 1 174 ? 2.885 1.365 -14.326 1.00 95.31 174 LEU A N 1
ATOM 1370 C CA . LEU A 1 174 ? 2.969 1.520 -12.873 1.00 95.31 174 LEU A CA 1
ATOM 1371 C C . LEU A 1 174 ? 2.975 2.999 -12.462 1.00 95.31 174 LEU A C 1
ATOM 1373 O O . LEU A 1 174 ? 2.237 3.389 -11.560 1.00 95.31 174 LEU A O 1
ATOM 1377 N N . SER A 1 175 ? 3.720 3.860 -13.163 1.00 95.69 175 SER A N 1
ATOM 1378 C CA . SER A 1 175 ? 3.708 5.309 -12.914 1.00 95.69 175 SER A CA 1
ATOM 1379 C C . SER A 1 175 ? 2.320 5.922 -13.096 1.00 95.69 175 SER A C 1
ATOM 1381 O O . SER A 1 175 ? 1.953 6.837 -12.366 1.00 95.69 175 SER A O 1
ATOM 1383 N N . LYS A 1 176 ? 1.522 5.429 -14.049 1.00 94.81 176 LYS A N 1
ATOM 1384 C CA . LYS A 1 176 ? 0.139 5.885 -14.220 1.00 94.81 176 LYS A CA 1
ATOM 1385 C C . LYS A 1 176 ? -0.762 5.360 -13.103 1.00 94.81 176 LYS A C 1
ATOM 1387 O O . LYS A 1 176 ? -1.533 6.131 -12.541 1.00 94.81 176 LYS A O 1
ATOM 1392 N N . GLU A 1 177 ? -0.679 4.069 -12.792 1.00 91.94 177 GLU A N 1
ATOM 1393 C CA . GLU A 1 177 ? -1.543 3.387 -11.816 1.00 91.94 177 GLU A CA 1
ATOM 1394 C C . GLU A 1 177 ? -1.331 3.879 -10.377 1.00 91.94 177 GLU A C 1
ATOM 1396 O O . GLU A 1 177 ? -2.298 3.980 -9.614 1.00 91.94 177 GLU A O 1
ATOM 1401 N N . HIS A 1 178 ? -0.097 4.257 -10.041 1.00 91.50 178 HIS A N 1
ATOM 1402 C CA . HIS A 1 178 ? 0.290 4.765 -8.723 1.00 91.50 178 HIS A CA 1
ATOM 1403 C C . HIS A 1 178 ? 0.416 6.287 -8.659 1.00 91.50 178 HIS A C 1
ATOM 1405 O O . HIS A 1 178 ? 0.926 6.820 -7.671 1.00 91.50 178 HIS A O 1
ATOM 1411 N N . HIS A 1 179 ? -0.016 7.010 -9.696 1.00 92.75 179 HIS A N 1
ATOM 1412 C CA . HIS A 1 179 ? 0.053 8.465 -9.672 1.00 92.75 179 HIS A CA 1
ATOM 1413 C C . HIS A 1 179 ? -0.807 9.031 -8.529 1.00 92.75 179 HIS A C 1
ATOM 1415 O O . HIS A 1 179 ? -1.984 8.663 -8.444 1.00 92.75 179 HIS A O 1
ATOM 1421 N N . PRO A 1 180 ? -0.279 9.954 -7.695 1.00 91.06 180 PRO A N 1
ATOM 1422 C CA . PRO A 1 180 ? -1.039 10.602 -6.627 1.00 91.06 180 PRO A CA 1
ATOM 1423 C C . PRO A 1 180 ? -2.411 11.110 -7.077 1.00 91.06 180 PRO A C 1
ATOM 1425 O O . PRO A 1 180 ? -3.423 10.774 -6.472 1.00 91.06 180 PRO A O 1
ATOM 1428 N N . ASP A 1 181 ? -2.463 11.830 -8.198 1.00 92.44 181 ASP A N 1
ATOM 1429 C CA . ASP A 1 181 ? -3.714 12.389 -8.726 1.00 92.44 181 ASP A CA 1
ATOM 1430 C C . ASP A 1 181 ? -4.734 11.308 -9.110 1.00 92.44 181 ASP A C 1
ATOM 1432 O O . ASP A 1 181 ? -5.933 11.476 -8.883 1.00 92.44 181 ASP A O 1
ATOM 1436 N N . LEU A 1 182 ? -4.275 10.172 -9.656 1.00 93.06 182 LEU A N 1
ATOM 1437 C CA . LEU A 1 182 ? -5.171 9.061 -9.979 1.00 93.06 182 LEU A CA 1
ATOM 1438 C C . LEU A 1 182 ? -5.759 8.468 -8.696 1.00 93.06 182 LEU A C 1
ATOM 1440 O O . LEU A 1 182 ? -6.958 8.201 -8.643 1.00 93.06 182 LEU A O 1
ATOM 1444 N N . LEU A 1 183 ? -4.935 8.277 -7.668 1.00 91.94 183 LEU A N 1
ATOM 1445 C CA . LEU A 1 183 ? -5.372 7.726 -6.387 1.00 91.94 183 LEU A CA 1
ATOM 1446 C C . LEU A 1 183 ? -6.358 8.668 -5.683 1.00 91.94 183 LEU A C 1
ATOM 1448 O O . LEU A 1 183 ? -7.427 8.219 -5.266 1.00 91.94 183 LEU A O 1
ATOM 1452 N N . LEU A 1 184 ? -6.072 9.973 -5.662 1.00 91.00 184 LEU A N 1
ATOM 1453 C CA . LEU A 1 184 ? -6.990 11.005 -5.167 1.00 91.00 184 LEU A CA 1
ATOM 1454 C C . LEU A 1 184 ? -8.350 10.940 -5.869 1.00 91.00 184 LEU A C 1
ATOM 1456 O O . LEU A 1 184 ? -9.392 10.891 -5.213 1.00 91.00 184 LEU A O 1
ATOM 1460 N N . SER A 1 185 ? -8.348 10.863 -7.205 1.00 90.81 185 SER A N 1
ATOM 1461 C CA . SER A 1 185 ? -9.582 10.780 -8.000 1.00 90.81 185 SER A CA 1
ATOM 1462 C C . SER A 1 185 ? -10.411 9.521 -7.712 1.00 90.81 185 SER A C 1
ATOM 1464 O O . SER A 1 185 ? -11.622 9.514 -7.922 1.00 90.81 185 SER A O 1
ATOM 1466 N N . LYS A 1 186 ? -9.770 8.462 -7.201 1.00 88.88 186 LYS A N 1
ATOM 1467 C CA . LYS A 1 186 ? -10.398 7.184 -6.842 1.00 88.88 186 LYS A CA 1
ATOM 1468 C C . LYS A 1 186 ? -10.814 7.089 -5.374 1.00 88.88 186 LYS A C 1
ATOM 1470 O O . LYS A 1 186 ? -11.269 6.032 -4.942 1.00 88.88 186 LYS A O 1
ATOM 1475 N N . GLY A 1 187 ? -10.694 8.178 -4.616 1.00 84.00 187 GLY A N 1
ATOM 1476 C CA . GLY A 1 187 ? -11.134 8.222 -3.226 1.00 84.00 187 GLY A CA 1
ATOM 1477 C C . GLY A 1 187 ? -10.056 7.882 -2.207 1.00 84.00 187 GLY A C 1
ATOM 1478 O O . GLY A 1 187 ? -10.390 7.692 -1.042 1.00 84.00 187 GLY A O 1
ATOM 1479 N N . VAL A 1 188 ? -8.783 7.823 -2.602 1.00 87.69 188 VAL A N 1
ATOM 1480 C CA . VAL A 1 188 ? -7.683 7.782 -1.633 1.00 87.69 188 VAL A CA 1
ATOM 1481 C C . VAL A 1 188 ? -7.577 9.164 -0.965 1.00 87.69 188 VAL A C 1
ATOM 1483 O O . VAL A 1 188 ? -7.507 10.165 -1.680 1.00 87.69 188 VAL A O 1
ATOM 1486 N N . PRO A 1 189 ? -7.594 9.260 0.376 1.00 84.31 189 PRO A N 1
ATOM 1487 C CA . PRO A 1 189 ? -7.465 10.530 1.087 1.00 84.31 189 PRO A CA 1
ATOM 1488 C C . PRO A 1 189 ? -6.124 11.227 0.814 1.00 84.31 189 PRO A C 1
ATOM 1490 O O . PRO A 1 189 ? -5.088 10.577 0.672 1.00 84.31 189 PRO A O 1
ATOM 1493 N N . GLN A 1 190 ? -6.116 12.561 0.795 1.00 84.69 190 GLN A N 1
ATOM 1494 C CA . GLN A 1 190 ? -4.909 13.368 0.555 1.00 84.69 190 GLN A CA 1
ATOM 1495 C C . GLN A 1 190 ? -3.818 13.122 1.606 1.00 84.69 190 GLN A C 1
ATOM 1497 O O . GLN A 1 190 ? -2.626 13.267 1.335 1.00 84.69 190 GLN A O 1
ATOM 1502 N N . GLU A 1 191 ? -4.236 12.740 2.803 1.00 79.56 191 GLU A N 1
ATOM 1503 C CA . GLU A 1 191 ? -3.424 12.503 3.985 1.00 79.56 191 GLU A CA 1
ATOM 1504 C C . GLU A 1 191 ? -2.498 11.294 3.826 1.00 79.56 191 GLU A C 1
ATOM 1506 O O . GLU A 1 191 ? -1.385 11.279 4.358 1.00 79.56 191 GLU A O 1
ATOM 1511 N N . VAL A 1 192 ? -2.926 10.306 3.039 1.00 77.56 192 VAL A N 1
ATOM 1512 C CA . VAL A 1 192 ? -2.178 9.063 2.833 1.00 77.56 192 VAL A CA 1
ATOM 1513 C C . VAL A 1 192 ? -1.335 9.071 1.555 1.00 77.56 192 VAL A C 1
ATOM 1515 O O . VAL A 1 192 ? -0.444 8.238 1.410 1.00 77.56 192 VAL A O 1
ATOM 1518 N N . ILE A 1 193 ? -1.520 10.073 0.68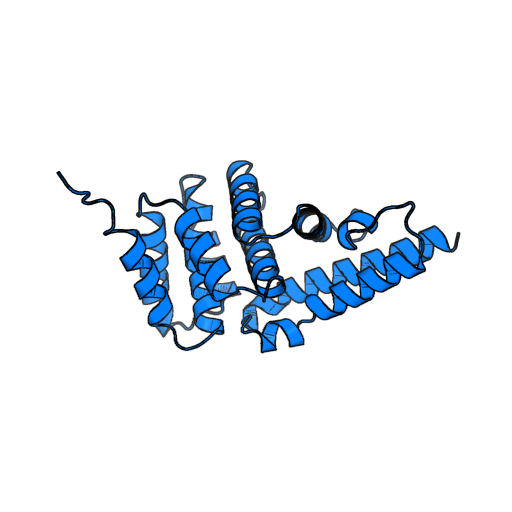5 1.00 83.50 193 ILE A N 1
ATOM 1519 C CA . ILE A 1 193 ? -0.798 10.238 -0.591 1.00 83.50 193 ILE A CA 1
ATOM 1520 C C . ILE A 1 193 ? 0.727 10.280 -0.436 1.00 83.50 193 ILE A C 1
ATOM 1522 O O . ILE A 1 193 ? 1.459 9.983 -1.381 1.00 83.50 193 ILE A O 1
ATOM 1526 N N . GLU A 1 194 ? 1.246 10.637 0.739 1.00 85.06 194 GLU A N 1
ATOM 1527 C CA . GLU A 1 194 ? 2.691 10.606 0.982 1.00 85.06 194 GLU A CA 1
ATOM 1528 C C . GLU A 1 194 ? 3.301 9.204 0.812 1.00 85.06 194 GLU A C 1
ATOM 1530 O O . GLU A 1 194 ? 4.432 9.096 0.329 1.00 85.06 194 GLU A O 1
ATOM 1535 N N . GLU A 1 195 ? 2.563 8.131 1.126 1.00 84.38 195 GLU A N 1
ATOM 1536 C CA . GLU A 1 195 ? 3.030 6.764 0.845 1.00 84.38 195 GLU A CA 1
ATOM 1537 C C . GLU A 1 195 ? 2.996 6.465 -0.657 1.00 84.38 195 GLU A C 1
ATOM 1539 O O . GLU A 1 195 ? 3.974 5.951 -1.207 1.00 84.38 195 GLU A O 1
ATOM 1544 N N . SER A 1 196 ? 1.965 6.926 -1.366 1.00 84.62 196 SER A N 1
ATOM 1545 C CA . SER A 1 196 ? 1.905 6.829 -2.828 1.00 84.62 196 SER A CA 1
ATOM 1546 C C . SER A 1 196 ? 3.080 7.551 -3.504 1.00 84.62 196 SER A C 1
ATOM 1548 O O . SER A 1 196 ? 3.679 7.049 -4.458 1.00 84.62 196 SER A O 1
ATOM 1550 N N . LYS A 1 197 ? 3.488 8.715 -2.978 1.00 90.50 197 LYS A N 1
ATOM 1551 C CA . LYS A 1 197 ? 4.678 9.441 -3.452 1.00 90.50 197 LYS A CA 1
ATOM 1552 C C . LYS A 1 197 ? 5.966 8.651 -3.214 1.00 90.50 197 LYS A C 1
ATOM 1554 O O . LYS A 1 197 ? 6.855 8.695 -4.065 1.00 90.50 197 LYS A O 1
ATOM 1559 N N . LYS A 1 198 ? 6.098 7.936 -2.089 1.00 90.25 198 LYS A N 1
ATOM 1560 C CA . LYS A 1 198 ? 7.245 7.038 -1.849 1.00 90.25 198 LYS A CA 1
ATOM 1561 C C . LYS A 1 198 ? 7.272 5.905 -2.873 1.00 90.25 198 LYS A C 1
ATOM 1563 O O . LYS A 1 198 ? 8.315 5.694 -3.487 1.00 90.25 198 LYS A O 1
ATOM 1568 N N . LYS A 1 199 ? 6.130 5.257 -3.128 1.00 89.75 199 LYS A N 1
ATOM 1569 C CA . LYS A 1 199 ? 6.008 4.218 -4.163 1.00 89.75 199 LYS A CA 1
ATOM 1570 C C . LYS A 1 199 ? 6.406 4.753 -5.543 1.00 89.75 199 LYS A C 1
ATOM 1572 O O . LYS A 1 199 ? 7.192 4.113 -6.236 1.00 89.75 199 LYS A O 1
ATOM 1577 N N . MET A 1 200 ? 5.959 5.957 -5.907 1.00 93.00 200 MET A N 1
ATOM 1578 C CA . MET A 1 200 ? 6.354 6.608 -7.162 1.00 93.00 200 MET A CA 1
ATOM 1579 C C . MET A 1 200 ? 7.867 6.834 -7.255 1.00 93.00 200 MET A C 1
ATOM 1581 O O . MET A 1 200 ? 8.477 6.572 -8.289 1.00 93.00 200 MET A O 1
ATOM 1585 N N . ARG A 1 201 ? 8.499 7.291 -6.165 1.00 94.31 201 ARG A N 1
ATOM 1586 C CA . ARG A 1 201 ? 9.959 7.457 -6.116 1.00 94.31 201 ARG A CA 1
ATOM 1587 C C . ARG A 1 201 ? 10.690 6.129 -6.301 1.00 94.31 201 ARG A C 1
ATOM 1589 O O . ARG A 1 201 ? 11.685 6.107 -7.019 1.00 94.31 201 ARG A O 1
ATOM 1596 N N . ALA A 1 202 ? 10.195 5.043 -5.707 1.00 95.44 202 ALA A N 1
ATOM 1597 C CA . ALA A 1 202 ? 10.762 3.711 -5.904 1.00 95.44 202 ALA A CA 1
ATOM 1598 C C . ALA A 1 202 ? 10.649 3.259 -7.370 1.00 95.44 202 ALA A C 1
ATOM 1600 O O . ALA A 1 202 ? 11.640 2.811 -7.940 1.00 95.44 202 ALA A O 1
ATOM 1601 N N . ILE A 1 203 ? 9.485 3.454 -8.005 1.00 96.31 203 ILE A N 1
ATOM 1602 C CA . ILE A 1 203 ? 9.259 3.145 -9.429 1.00 96.31 203 ILE A CA 1
ATOM 1603 C C . ILE A 1 203 ? 10.233 3.926 -10.324 1.00 96.31 203 ILE A C 1
ATOM 1605 O O . ILE A 1 203 ? 10.898 3.336 -11.177 1.00 96.31 203 ILE A O 1
ATOM 1609 N N . ASN A 1 204 ? 10.367 5.236 -10.102 1.00 95.94 204 ASN A N 1
ATOM 1610 C CA . ASN A 1 204 ? 11.280 6.082 -10.875 1.00 95.94 204 ASN A CA 1
ATOM 1611 C C . ASN A 1 204 ? 12.742 5.663 -10.667 1.00 95.94 204 ASN A C 1
ATOM 1613 O O . ASN A 1 204 ? 13.481 5.491 -11.632 1.00 95.94 204 ASN A O 1
ATOM 1617 N N . SER A 1 205 ? 13.144 5.423 -9.415 1.00 96.62 205 SER A N 1
ATOM 1618 C CA . SER A 1 205 ? 14.504 4.982 -9.099 1.00 96.62 205 SER A CA 1
ATOM 1619 C C . SER A 1 205 ? 14.830 3.629 -9.731 1.00 96.62 205 SER A C 1
ATOM 1621 O O . SER A 1 205 ? 15.931 3.447 -10.248 1.00 96.62 205 SER A O 1
ATOM 1623 N N . ALA A 1 206 ? 13.879 2.694 -9.733 1.00 97.25 206 ALA A N 1
ATOM 1624 C CA . ALA A 1 206 ? 14.054 1.390 -10.352 1.00 97.25 206 ALA A CA 1
ATOM 1625 C C . ALA A 1 206 ? 14.262 1.498 -11.870 1.00 97.25 206 ALA A C 1
ATOM 1627 O O . ALA A 1 206 ? 15.152 0.853 -12.430 1.00 97.25 206 ALA A O 1
ATOM 1628 N N . TRP A 1 207 ? 13.489 2.363 -12.528 1.00 97.44 207 TRP A N 1
ATOM 1629 C CA . TRP A 1 207 ? 13.665 2.654 -13.947 1.00 97.44 207 TRP A CA 1
ATOM 1630 C C . TRP A 1 207 ? 15.047 3.252 -14.240 1.00 97.44 207 TRP A C 1
ATOM 1632 O O . TRP A 1 207 ? 15.767 2.720 -15.088 1.00 97.44 207 TRP A O 1
ATOM 1642 N N . ASP A 1 208 ? 15.466 4.270 -13.484 1.00 95.88 208 ASP A N 1
ATOM 1643 C CA . ASP A 1 208 ? 16.778 4.908 -13.650 1.00 95.88 208 ASP A CA 1
ATOM 1644 C C . ASP A 1 208 ? 17.936 3.907 -13.484 1.00 95.88 208 ASP A C 1
ATOM 1646 O O . ASP A 1 208 ? 18.930 3.956 -14.217 1.00 95.88 208 ASP A O 1
ATOM 1650 N N . GLN A 1 209 ? 17.821 2.977 -12.531 1.00 95.69 209 GLN A N 1
ATOM 1651 C CA . GLN A 1 209 ? 18.813 1.922 -12.317 1.00 95.69 209 GLN A CA 1
ATOM 1652 C C . GLN A 1 209 ? 18.889 0.961 -13.503 1.00 95.69 209 GLN A C 1
ATOM 1654 O O . GLN A 1 209 ? 19.983 0.683 -13.992 1.00 95.69 209 GLN A O 1
ATOM 1659 N N . ILE A 1 210 ? 17.747 0.487 -14.008 1.00 96.12 210 ILE A N 1
ATOM 1660 C CA . ILE A 1 210 ? 17.728 -0.433 -15.153 1.00 96.12 210 ILE A CA 1
ATOM 1661 C C . ILE A 1 210 ? 18.273 0.240 -16.411 1.00 96.12 210 ILE A C 1
ATOM 1663 O O . ILE A 1 210 ? 19.019 -0.395 -17.159 1.00 96.12 210 ILE A O 1
ATOM 1667 N N . GLN A 1 211 ? 17.966 1.522 -16.633 1.00 94.94 211 GLN A N 1
ATOM 1668 C CA . GLN A 1 211 ? 18.537 2.265 -17.755 1.00 94.94 211 GLN A CA 1
ATOM 1669 C C . GLN A 1 211 ? 20.066 2.279 -17.699 1.00 94.94 211 GLN A C 1
ATOM 1671 O O . GLN A 1 211 ? 20.704 2.016 -18.717 1.00 94.94 211 GLN A O 1
ATOM 1676 N N . LYS A 1 212 ? 20.660 2.522 -16.525 1.00 93.19 212 LYS A N 1
ATOM 1677 C CA . LYS A 1 212 ? 22.121 2.484 -16.349 1.00 93.19 212 LYS A CA 1
ATOM 1678 C C . LYS A 1 212 ? 22.692 1.081 -16.558 1.00 93.19 212 LYS A C 1
ATOM 1680 O O . LYS A 1 212 ? 23.696 0.940 -17.243 1.00 93.19 212 LYS A O 1
ATOM 1685 N N . LEU A 1 213 ? 22.039 0.053 -16.014 1.00 92.12 213 LEU A N 1
ATOM 1686 C CA . LEU A 1 213 ? 22.490 -1.339 -16.123 1.00 92.12 213 LEU A CA 1
ATOM 1687 C C . LEU A 1 213 ? 22.457 -1.882 -17.557 1.00 92.12 213 LEU A C 1
ATOM 1689 O O . LEU A 1 213 ? 23.292 -2.711 -17.887 1.00 92.12 213 LEU A O 1
ATOM 1693 N N . LYS A 1 214 ? 21.499 -1.447 -18.388 1.00 86.56 214 LYS A N 1
ATOM 1694 C CA . LYS A 1 214 ? 21.352 -1.904 -19.785 1.00 86.56 214 LYS A CA 1
ATOM 1695 C C . LYS A 1 214 ? 22.004 -0.979 -20.821 1.00 86.56 214 LYS A C 1
ATOM 1697 O O . LYS A 1 214 ? 21.979 -1.305 -22.004 1.00 86.56 214 LYS A O 1
ATOM 1702 N N . SER A 1 215 ? 22.525 0.175 -20.399 1.00 80.06 215 SER A N 1
ATOM 1703 C CA . SER A 1 215 ? 23.313 1.074 -21.261 1.00 80.06 215 SER A CA 1
ATOM 1704 C C . SER A 1 215 ? 24.822 0.812 -21.175 1.00 80.06 215 SER A C 1
ATOM 1706 O O . SER A 1 215 ? 25.559 1.332 -22.009 1.00 80.06 215 SER A O 1
ATOM 1708 N N . ASN A 1 216 ? 25.259 0.036 -20.177 1.00 54.72 216 ASN A N 1
ATOM 1709 C CA . ASN A 1 216 ? 26.619 -0.492 -20.029 1.00 54.72 216 ASN A CA 1
ATOM 1710 C C . ASN A 1 216 ? 26.711 -1.902 -20.619 1.00 54.72 216 ASN A C 1
ATOM 1712 O O . ASN A 1 216 ? 27.821 -2.261 -21.065 1.00 54.72 216 ASN A O 1
#

Secondary structure (DSSP, 8-state):
----TTTTHHHHHHHHHT--SHHHHHHHHHHHHHHHHHHHTS---HHHHHHHHHHTT--GGGHHHHHHHHHHHHH-SS-SHHHHHHHHHHTTT-HHHHHHHHHHHHHHHTTTS---HHHHHHHHHHHHHTT--HHHHHHHHHTTS-TTTS-HHHHTT--TTS-HHHHHHHHHHHHHHT-HHHHHHTT--TTTHHHHHHHHHHHHHHHHHHHHHHH-

pLDDT: mean 83.67, std 14.39, range [34.44, 97.94]

Foldseek 3Di:
DDDPPDPPLVVLVVVLVVDPALQVSLLLLLLLLLLLLCPLVPDDDPQLLVLSCQLSVQPPVCSVVSVVSSVVSNVDPDHCLSSLLVSLVVCPVLLLSLLLSLLVLVVSCCRVPDRDPRSVVSSVVSNVSSVHDPLSVQLSVQLPDDLVPGQLQSVLSHDPPDDLVVSVVSLVVQLVSLPLVVNVVSNHDPSSNVSSVSSNVSSVSSNVVSVVVVVD

Radius of gyration: 18.43 Å; chains: 1; bounding box: 60×44×47 Å